Protein AF-A0A2S9CXG6-F1 (afdb_monomer)

Structure (mmCIF, N/CA/C/O backbone):
data_AF-A0A2S9CXG6-F1
#
_entry.id   AF-A0A2S9CXG6-F1
#
loop_
_atom_site.group_PDB
_atom_site.id
_atom_site.type_symbol
_atom_site.label_atom_id
_atom_site.label_alt_id
_atom_site.label_comp_id
_atom_site.label_asym_id
_atom_site.label_entity_id
_atom_site.label_seq_id
_atom_site.pdbx_PDB_ins_code
_atom_site.Cartn_x
_atom_site.Cartn_y
_atom_site.Cartn_z
_atom_site.occupancy
_atom_site.B_iso_or_equiv
_atom_site.auth_seq_id
_atom_site.auth_comp_id
_atom_site.auth_asym_id
_atom_site.auth_atom_id
_atom_site.pdbx_PDB_model_num
ATOM 1 N N . MET A 1 1 ? 35.196 -8.189 -0.518 1.00 43.34 1 MET A N 1
ATOM 2 C CA . MET A 1 1 ? 33.835 -8.457 0.001 1.00 43.34 1 MET A CA 1
ATOM 3 C C . MET A 1 1 ? 33.161 -7.263 0.710 1.00 43.34 1 MET A C 1
ATOM 5 O O . MET A 1 1 ? 31.947 -7.256 0.801 1.00 43.34 1 MET A O 1
ATOM 9 N N . GLN A 1 2 ? 33.877 -6.206 1.133 1.00 32.53 2 GLN A N 1
ATOM 10 C CA . GLN A 1 2 ? 33.291 -5.040 1.840 1.00 32.53 2 GLN A CA 1
ATOM 11 C C . GLN A 1 2 ? 32.723 -3.900 0.955 1.00 32.53 2 GLN A C 1
ATOM 13 O O . GLN A 1 2 ? 32.210 -2.917 1.484 1.00 32.53 2 GLN A O 1
ATOM 18 N N . ARG A 1 3 ? 32.800 -3.980 -0.385 1.00 31.22 3 ARG A N 1
ATOM 19 C CA . ARG A 1 3 ? 32.279 -2.918 -1.280 1.00 31.22 3 ARG A CA 1
ATOM 20 C C . ARG A 1 3 ? 30.797 -3.074 -1.658 1.00 31.22 3 ARG A C 1
ATOM 22 O O . ARG A 1 3 ? 30.185 -2.080 -2.033 1.00 31.22 3 ARG A O 1
ATOM 29 N N . ASN A 1 4 ? 30.201 -4.260 -1.494 1.00 38.56 4 ASN A N 1
ATOM 30 C CA . ASN A 1 4 ? 28.796 -4.506 -1.860 1.00 38.56 4 ASN A CA 1
ATOM 31 C C . ASN A 1 4 ? 27.783 -4.027 -0.807 1.00 38.56 4 ASN A C 1
ATOM 33 O O . ASN A 1 4 ? 26.683 -3.610 -1.159 1.00 38.56 4 ASN A O 1
ATOM 37 N N . THR A 1 5 ? 28.155 -3.980 0.472 1.00 34.78 5 THR A N 1
ATOM 38 C CA . THR A 1 5 ? 27.234 -3.591 1.556 1.00 34.78 5 THR A CA 1
ATOM 39 C C . THR A 1 5 ? 26.887 -2.098 1.543 1.00 34.78 5 THR A C 1
ATOM 41 O O . THR A 1 5 ? 25.742 -1.719 1.789 1.00 34.78 5 THR A O 1
ATOM 44 N N . LYS A 1 6 ? 27.829 -1.224 1.151 1.00 32.25 6 LYS A N 1
ATOM 45 C CA . LYS A 1 6 ? 27.552 0.215 0.953 1.00 32.25 6 LYS A CA 1
ATOM 46 C C . LYS A 1 6 ? 26.604 0.482 -0.220 1.00 32.25 6 LYS A C 1
ATOM 48 O O . LYS A 1 6 ? 25.864 1.464 -0.191 1.00 32.25 6 LYS A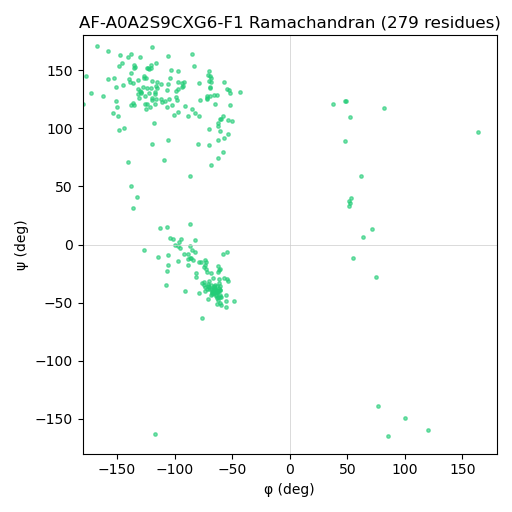 O 1
ATOM 53 N N . HIS A 1 7 ? 26.605 -0.385 -1.232 1.00 36.88 7 HIS A N 1
ATOM 54 C CA . HIS A 1 7 ? 25.702 -0.261 -2.373 1.00 36.88 7 HIS A CA 1
ATOM 55 C C . HIS A 1 7 ? 24.264 -0.661 -2.000 1.00 36.88 7 HIS A C 1
ATOM 57 O O . HIS A 1 7 ? 23.321 -0.014 -2.451 1.00 36.88 7 HIS A O 1
ATOM 63 N N . TYR A 1 8 ? 24.109 -1.650 -1.112 1.00 37.12 8 TYR A N 1
ATOM 64 C CA . TYR A 1 8 ? 22.820 -2.133 -0.606 1.00 37.12 8 TYR A CA 1
ATOM 65 C C . TYR A 1 8 ? 22.136 -1.129 0.339 1.00 37.12 8 TYR A C 1
ATOM 67 O O . TYR A 1 8 ? 20.985 -0.753 0.128 1.00 37.12 8 TYR A O 1
ATOM 75 N N . SER A 1 9 ? 22.880 -0.570 1.304 1.00 37.91 9 SER A N 1
ATOM 76 C CA . SER A 1 9 ? 22.372 0.458 2.234 1.00 37.91 9 SER A CA 1
ATOM 77 C C . SER A 1 9 ? 21.903 1.734 1.516 1.00 37.91 9 SER A C 1
ATOM 79 O O . SER A 1 9 ? 20.858 2.303 1.840 1.00 37.91 9 SER A O 1
ATOM 81 N N . ASN A 1 10 ? 22.630 2.158 0.477 1.00 37.69 10 ASN A N 1
ATOM 82 C CA . ASN A 1 10 ? 22.214 3.282 -0.360 1.00 37.69 10 ASN A CA 1
ATOM 83 C C . ASN A 1 10 ? 21.018 2.942 -1.270 1.00 37.69 10 ASN A C 1
ATOM 85 O O . ASN A 1 10 ? 20.295 3.859 -1.657 1.00 37.69 10 ASN A O 1
ATOM 89 N N . ARG A 1 11 ? 20.778 1.663 -1.598 1.00 50.12 11 ARG A N 1
ATOM 90 C CA . ARG A 1 11 ? 19.642 1.206 -2.419 1.00 50.12 11 ARG A CA 1
ATOM 91 C C . ARG A 1 11 ? 18.346 1.138 -1.599 1.00 50.12 11 ARG A C 1
ATOM 93 O O . ARG A 1 11 ? 17.349 1.682 -2.059 1.00 50.12 11 ARG A O 1
ATOM 100 N N . LEU A 1 12 ? 18.393 0.646 -0.355 1.00 43.94 12 LEU A N 1
ATOM 101 C CA . LEU A 1 12 ? 17.290 0.747 0.620 1.00 43.94 12 LEU A CA 1
ATOM 102 C C . LEU A 1 12 ? 16.919 2.210 0.911 1.00 43.94 12 LEU A C 1
ATOM 104 O O . LEU A 1 12 ? 15.749 2.580 0.850 1.00 43.94 12 LEU A O 1
ATOM 108 N N . ARG A 1 13 ? 17.915 3.088 1.122 1.00 39.22 13 ARG A N 1
ATOM 109 C CA . ARG A 1 13 ? 17.662 4.534 1.276 1.00 39.22 13 ARG A CA 1
ATOM 110 C C . ARG A 1 13 ? 17.059 5.174 0.030 1.00 39.22 13 ARG A C 1
ATOM 112 O O . ARG A 1 13 ? 16.176 6.010 0.173 1.00 39.22 13 ARG A O 1
ATOM 119 N N . LYS A 1 14 ? 17.512 4.818 -1.177 1.00 41.56 14 LYS A N 1
ATOM 120 C CA . LYS A 1 14 ? 16.948 5.357 -2.427 1.00 41.56 14 LYS A CA 1
ATOM 121 C C . LYS A 1 14 ? 15.540 4.824 -2.707 1.00 41.56 14 LYS A C 1
ATOM 123 O O . LYS A 1 14 ? 14.718 5.607 -3.168 1.00 41.56 14 LYS A O 1
ATOM 128 N N . GLY A 1 15 ? 15.243 3.568 -2.365 1.00 43.62 15 GLY A N 1
ATOM 129 C CA . GLY A 1 15 ? 13.885 3.014 -2.373 1.00 43.62 15 GLY A CA 1
ATOM 130 C C . GLY A 1 15 ? 12.960 3.783 -1.427 1.00 43.62 15 GLY A C 1
ATOM 131 O O . GLY A 1 15 ? 11.967 4.351 -1.869 1.00 43.62 15 GLY A O 1
ATOM 132 N N . LEU A 1 16 ? 13.365 3.951 -0.163 1.00 40.44 16 LEU A N 1
ATOM 133 C CA . LEU A 1 16 ? 12.630 4.738 0.841 1.00 40.44 16 LEU A CA 1
ATOM 134 C C . LEU A 1 16 ? 12.456 6.218 0.445 1.00 40.44 16 LEU A C 1
ATOM 136 O O . LEU A 1 16 ? 11.420 6.826 0.718 1.00 40.44 16 LEU A O 1
ATOM 140 N N . GLN A 1 17 ? 13.448 6.820 -0.220 1.00 33.94 17 GLN A N 1
ATOM 141 C CA . GLN A 1 17 ? 13.361 8.200 -0.709 1.00 33.94 17 GLN A CA 1
ATOM 142 C C . GLN A 1 17 ? 12.445 8.323 -1.945 1.00 33.94 17 GLN A C 1
ATOM 144 O O . GLN A 1 17 ? 11.775 9.343 -2.092 1.00 33.94 17 GLN A O 1
ATOM 149 N N . LYS A 1 18 ? 12.371 7.293 -2.805 1.00 39.00 18 LYS A N 1
ATOM 150 C CA . LYS A 1 18 ? 11.463 7.240 -3.968 1.00 39.00 18 LYS A CA 1
ATOM 151 C C . LYS A 1 18 ? 10.011 7.007 -3.521 1.00 39.00 18 LYS A C 1
ATOM 153 O O . LYS A 1 18 ? 9.131 7.680 -4.040 1.00 39.00 18 LYS A O 1
ATOM 158 N N . VAL A 1 19 ? 9.777 6.203 -2.475 1.00 41.94 19 VAL A N 1
ATOM 159 C CA . VAL A 1 19 ? 8.459 6.051 -1.817 1.00 41.94 19 VAL A CA 1
ATOM 160 C C . VAL A 1 19 ? 8.003 7.352 -1.143 1.00 41.94 19 VAL A C 1
ATOM 162 O O . VAL A 1 19 ? 6.830 7.706 -1.204 1.00 41.94 19 VAL A O 1
ATOM 165 N N . LYS A 1 20 ? 8.923 8.153 -0.585 1.00 36.75 20 LYS A N 1
ATOM 166 C CA . LYS A 1 20 ? 8.587 9.505 -0.096 1.00 36.75 20 LYS A CA 1
ATOM 167 C C . LYS A 1 20 ? 8.080 10.452 -1.191 1.00 36.75 20 LYS A C 1
ATOM 169 O O . LYS A 1 20 ? 7.261 11.301 -0.864 1.00 36.75 20 LYS A O 1
ATOM 174 N N . ASN A 1 21 ? 8.511 10.292 -2.445 1.00 32.78 21 ASN A N 1
ATOM 175 C CA . ASN A 1 21 ? 7.983 11.054 -3.586 1.00 32.78 21 ASN A CA 1
ATOM 176 C C . ASN A 1 21 ? 6.629 10.527 -4.099 1.00 32.78 21 ASN A C 1
ATOM 178 O O . ASN A 1 21 ? 5.944 11.245 -4.815 1.00 32.78 21 ASN A O 1
ATOM 182 N N . ILE A 1 22 ? 6.206 9.316 -3.711 1.00 42.53 22 ILE A N 1
ATOM 183 C CA . ILE A 1 22 ? 4.850 8.798 -3.991 1.00 42.53 22 ILE A CA 1
ATOM 184 C C . ILE A 1 22 ? 3.800 9.497 -3.108 1.00 42.53 22 ILE A C 1
ATOM 186 O O . ILE A 1 22 ? 2.609 9.491 -3.407 1.00 42.53 22 ILE A O 1
ATOM 190 N N . ARG A 1 23 ? 4.237 10.193 -2.049 1.00 40.03 23 ARG A N 1
ATOM 191 C CA . ARG A 1 23 ? 3.363 10.979 -1.171 1.00 40.03 23 ARG A CA 1
ATOM 192 C C . ARG A 1 23 ? 2.649 12.134 -1.896 1.00 40.03 23 ARG A C 1
ATOM 194 O O . ARG A 1 23 ? 1.617 12.569 -1.407 1.00 40.03 23 ARG A O 1
ATOM 201 N N . ASP A 1 24 ? 3.139 12.550 -3.064 1.00 35.00 24 ASP A N 1
ATOM 202 C CA . ASP A 1 24 ? 2.533 13.605 -3.889 1.00 35.00 24 ASP A CA 1
ATOM 203 C C . ASP A 1 24 ? 1.606 13.067 -5.009 1.00 35.00 24 ASP A C 1
ATOM 205 O O . ASP A 1 24 ? 1.070 13.855 -5.784 1.00 35.00 24 ASP A O 1
ATOM 209 N N . ILE A 1 25 ? 1.398 11.743 -5.104 1.00 42.78 25 ILE A N 1
ATOM 210 C CA . ILE A 1 25 ? 0.746 11.076 -6.257 1.00 42.78 25 ILE A CA 1
ATOM 211 C C . ILE A 1 25 ? -0.766 10.806 -6.038 1.00 42.78 25 ILE A C 1
ATOM 213 O O . ILE A 1 25 ? -1.511 10.614 -6.984 1.00 42.78 25 ILE A O 1
ATOM 217 N N . ASN A 1 26 ? -1.308 10.893 -4.818 1.00 40.84 26 ASN A N 1
ATOM 218 C CA . ASN A 1 26 ? -2.721 10.533 -4.556 1.00 40.84 26 ASN A CA 1
ATOM 219 C C . ASN A 1 26 ? -3.765 11.653 -4.776 1.00 40.84 26 ASN A C 1
ATOM 221 O O . ASN A 1 26 ? -4.887 11.558 -4.278 1.00 40.84 26 ASN A O 1
ATOM 225 N N . LYS A 1 27 ? -3.440 12.724 -5.510 1.00 41.81 27 LYS A N 1
ATOM 226 C CA . LYS A 1 27 ? -4.327 13.900 -5.617 1.00 41.81 27 LYS A CA 1
ATOM 227 C C . LYS A 1 27 ? -5.393 13.811 -6.724 1.00 41.81 27 LYS A C 1
ATOM 229 O O . LYS A 1 27 ? -6.292 14.646 -6.747 1.00 41.81 27 LYS A O 1
ATOM 234 N N . SER A 1 28 ? -5.323 12.839 -7.635 1.00 43.25 28 SER A N 1
ATOM 235 C CA . SER A 1 28 ? -6.109 12.859 -8.882 1.00 43.25 28 SER A CA 1
ATOM 236 C C . SER A 1 28 ? -7.546 12.319 -8.813 1.00 43.25 28 SER A C 1
ATOM 238 O O . SER A 1 28 ? -8.260 12.466 -9.795 1.00 43.25 28 SER A O 1
ATOM 240 N N . ASP A 1 29 ? -8.017 11.768 -7.687 1.00 44.75 29 ASP A N 1
ATOM 241 C CA . ASP A 1 29 ? -9.349 11.129 -7.616 1.00 44.75 29 ASP A CA 1
ATOM 242 C C . ASP A 1 29 ? -10.383 11.868 -6.725 1.00 44.75 29 ASP A C 1
ATOM 244 O O . ASP A 1 29 ? -11.439 11.315 -6.408 1.00 44.75 29 ASP A O 1
ATOM 248 N N . ILE A 1 30 ? -10.126 13.128 -6.342 1.00 43.09 30 ILE A N 1
ATOM 249 C CA . ILE A 1 30 ? -11.102 13.997 -5.650 1.00 43.09 30 ILE A CA 1
ATOM 250 C C . ILE A 1 30 ? -11.561 15.112 -6.606 1.00 43.09 30 ILE A C 1
ATOM 252 O O . ILE A 1 30 ? -11.192 16.274 -6.457 1.00 43.09 30 ILE A O 1
ATOM 256 N N . GLU A 1 31 ? -12.386 14.774 -7.600 1.00 37.50 31 GLU A N 1
ATOM 257 C CA . GLU A 1 31 ? -13.253 15.767 -8.250 1.00 37.50 31 GLU A CA 1
ATOM 258 C C . GLU A 1 31 ? -14.475 16.006 -7.351 1.00 37.50 31 GLU A C 1
ATOM 260 O O . GLU A 1 31 ? -15.523 15.373 -7.485 1.00 37.50 31 GLU A O 1
ATOM 265 N N . ILE A 1 32 ? -14.341 16.930 -6.398 1.00 34.97 32 ILE A N 1
ATOM 266 C CA . ILE A 1 32 ? -15.507 17.582 -5.799 1.00 34.97 32 ILE A CA 1
ATOM 267 C C . ILE A 1 32 ? -15.940 18.648 -6.801 1.00 34.97 32 ILE A C 1
ATOM 269 O O . ILE A 1 32 ? -15.242 19.639 -7.000 1.00 34.97 32 ILE A O 1
ATOM 273 N N . LYS A 1 33 ? -17.090 18.445 -7.450 1.00 31.94 33 LYS A N 1
ATOM 274 C CA . LYS A 1 33 ? -17.768 19.522 -8.176 1.00 31.94 33 LYS A CA 1
ATOM 275 C C . LYS A 1 33 ? -18.091 20.637 -7.178 1.00 31.94 33 LYS A C 1
ATOM 277 O O . LYS A 1 33 ? -18.984 20.474 -6.348 1.00 31.94 33 LYS A O 1
ATOM 282 N N . GLU A 1 34 ? -17.373 21.755 -7.260 1.00 32.94 34 GLU A N 1
ATOM 283 C CA . GLU A 1 34 ? -17.756 23.004 -6.603 1.00 32.94 34 GLU A CA 1
ATOM 284 C C . GLU A 1 34 ? -19.095 23.470 -7.184 1.00 32.94 34 GLU A C 1
ATOM 286 O O . GLU A 1 34 ? -19.182 23.995 -8.293 1.00 32.94 34 GLU A O 1
ATOM 291 N N . SER A 1 35 ? -20.165 23.238 -6.430 1.00 31.70 35 SER A N 1
ATOM 292 C CA . SER A 1 35 ? -21.422 23.953 -6.602 1.00 31.70 35 SER A CA 1
ATOM 293 C C . SER A 1 35 ? -21.284 25.281 -5.871 1.00 31.70 35 SER A C 1
ATOM 295 O O . SER A 1 35 ? -21.194 25.307 -4.645 1.00 31.70 35 SER A O 1
ATOM 297 N N . SER A 1 36 ? -21.272 26.374 -6.630 1.00 40.59 36 SER A N 1
ATOM 298 C CA . SER A 1 36 ? -21.349 27.750 -6.143 1.00 40.59 36 SER A CA 1
ATOM 299 C C . SER A 1 36 ? -22.523 27.917 -5.172 1.00 40.59 36 SER A C 1
ATOM 301 O O . SER A 1 36 ? -23.682 27.930 -5.589 1.00 40.59 36 SER A O 1
ATOM 303 N N . GLY A 1 37 ? -22.219 28.026 -3.882 1.00 33.62 37 GLY A N 1
ATOM 304 C CA . GLY A 1 37 ? -23.171 28.333 -2.823 1.00 33.62 37 GLY A CA 1
ATOM 305 C C . GLY A 1 37 ? -22.532 29.331 -1.869 1.00 33.62 37 GLY A C 1
ATOM 306 O O . GLY A 1 37 ? -21.464 29.070 -1.321 1.00 33.62 37 GLY A O 1
ATOM 307 N N . GLU A 1 38 ? -23.161 30.493 -1.745 1.00 43.41 38 GLU A N 1
ATOM 308 C CA . GLU A 1 38 ? -22.744 31.619 -0.912 1.00 43.41 38 GLU A CA 1
ATOM 309 C C . GLU A 1 38 ? -22.464 31.185 0.537 1.00 43.41 38 GLU A C 1
ATOM 311 O O . GLU A 1 38 ? -23.271 30.506 1.173 1.00 43.41 38 GLU A O 1
ATOM 316 N N . ILE A 1 39 ? -21.301 31.581 1.063 1.00 46.50 39 ILE A N 1
ATOM 317 C CA . ILE A 1 39 ? -20.917 31.342 2.458 1.00 46.50 39 ILE A CA 1
ATOM 318 C C . ILE A 1 39 ? -21.662 32.362 3.334 1.00 46.50 39 ILE A C 1
ATOM 320 O O . ILE A 1 39 ? -21.510 33.563 3.106 1.00 46.50 39 ILE A O 1
ATOM 324 N N . PRO A 1 40 ? -22.438 31.938 4.347 1.00 44.28 40 PRO A N 1
ATOM 325 C CA . PRO A 1 40 ? -23.135 32.865 5.229 1.00 44.28 40 PRO A CA 1
ATOM 326 C C . PRO A 1 40 ? -22.145 33.628 6.126 1.00 44.28 40 PRO A C 1
ATOM 328 O O . PRO A 1 40 ? -21.259 33.030 6.741 1.00 44.28 40 PRO A O 1
ATOM 331 N N . GLU A 1 41 ? -22.342 34.948 6.249 1.00 47.03 41 GLU A N 1
ATOM 332 C CA . GLU A 1 41 ? -21.514 35.911 7.010 1.00 47.03 41 GLU A CA 1
ATOM 333 C C . GLU A 1 41 ? -21.284 35.568 8.500 1.00 47.03 41 GLU A C 1
ATOM 335 O O . GLU A 1 41 ? -20.469 36.196 9.174 1.00 47.03 41 GLU A O 1
ATOM 340 N N . LEU A 1 42 ? -21.937 34.534 9.029 1.00 48.59 42 LEU A N 1
ATOM 341 C CA . LEU A 1 42 ? -21.781 34.084 10.413 1.00 48.59 42 LEU A CA 1
ATOM 342 C C . LEU A 1 42 ? -20.452 33.358 10.693 1.00 48.59 42 LEU A C 1
ATOM 344 O O . LEU A 1 42 ? -20.044 33.294 11.847 1.00 48.59 42 LEU A O 1
ATOM 348 N N . PHE A 1 43 ? -19.726 32.881 9.674 1.00 50.22 43 PHE A N 1
ATOM 349 C CA . PHE A 1 43 ? -18.440 32.189 9.879 1.00 50.22 43 PHE A CA 1
ATOM 350 C C . PHE A 1 43 ? -17.222 33.118 10.018 1.00 50.22 43 PHE A C 1
ATOM 352 O O . PHE A 1 43 ? -16.158 32.680 10.461 1.00 50.22 43 PHE A O 1
ATOM 359 N N . LEU A 1 44 ? -17.353 34.404 9.678 1.00 54.66 44 LEU A N 1
ATOM 360 C CA . LEU A 1 44 ? -16.249 35.369 9.761 1.00 54.66 44 LEU A CA 1
ATOM 361 C C . LEU A 1 44 ? -15.965 35.819 11.202 1.00 54.66 44 LEU A C 1
ATOM 363 O O . LEU A 1 44 ? -14.806 36.034 11.560 1.00 54.66 44 LEU A O 1
ATOM 367 N N . TYR A 1 45 ? -16.990 35.899 12.052 1.00 54.97 45 TYR A N 1
ATOM 368 C CA . TYR A 1 45 ? -16.832 36.338 13.442 1.00 54.97 45 TYR A CA 1
ATOM 369 C C . TYR A 1 45 ? -16.121 35.300 14.319 1.00 54.97 45 TYR A C 1
ATOM 371 O O . TYR A 1 45 ? -15.243 35.667 15.103 1.00 54.97 45 TYR A O 1
ATOM 379 N N . ASP A 1 46 ? -16.405 34.010 14.125 1.00 54.53 46 ASP A N 1
ATOM 380 C CA . ASP A 1 46 ? -15.730 32.934 14.860 1.00 54.53 46 ASP A CA 1
ATOM 381 C C . ASP A 1 46 ? -14.252 32.810 14.463 1.00 54.53 46 ASP A C 1
ATOM 383 O O . ASP A 1 46 ? -13.387 32.579 15.312 1.00 54.53 46 ASP A O 1
ATOM 387 N N . PHE A 1 47 ? -13.923 33.055 13.190 1.00 60.41 47 PHE A N 1
ATOM 388 C CA . PHE A 1 47 ? -12.536 33.033 12.718 1.00 60.41 47 PHE A CA 1
ATOM 389 C C . PHE A 1 47 ? -11.706 34.191 13.288 1.00 60.41 47 PHE A C 1
ATOM 391 O O . PHE A 1 47 ? -10.549 34.000 13.672 1.00 60.41 47 PHE A O 1
ATOM 398 N N . ILE A 1 48 ? -12.299 35.382 13.413 1.00 68.81 48 ILE A N 1
ATOM 399 C CA . ILE A 1 48 ? -11.645 36.541 14.034 1.00 68.81 48 ILE A CA 1
ATOM 400 C C . ILE A 1 48 ? -11.419 36.285 15.532 1.00 68.81 48 ILE A C 1
ATOM 402 O O . ILE A 1 48 ? -10.321 36.543 16.031 1.00 68.81 48 ILE A O 1
ATOM 406 N N . LEU A 1 49 ? -12.388 35.700 16.247 1.00 65.69 49 LEU A N 1
ATOM 407 C CA . LEU A 1 49 ? -12.221 35.377 17.670 1.00 65.69 49 LEU A CA 1
ATOM 408 C C . LEU A 1 49 ? -11.077 34.377 17.911 1.00 65.69 49 LEU A C 1
ATOM 410 O O . LEU A 1 49 ? -10.294 34.543 18.850 1.00 65.69 49 LEU A O 1
ATOM 414 N N . ILE A 1 50 ? -10.931 33.382 17.029 1.00 68.19 50 ILE A N 1
ATOM 415 C CA . ILE A 1 50 ? -9.843 32.395 17.089 1.00 68.19 50 ILE A CA 1
ATOM 416 C C . ILE A 1 50 ? -8.484 33.058 16.828 1.00 68.19 50 ILE A C 1
ATOM 418 O O . ILE A 1 50 ? -7.523 32.778 17.546 1.00 68.19 50 ILE A O 1
ATOM 422 N N . ILE A 1 51 ? -8.391 33.985 15.869 1.00 71.06 51 ILE A N 1
ATOM 423 C CA . ILE A 1 51 ? -7.150 34.728 15.589 1.00 71.06 51 ILE A CA 1
ATOM 424 C C . ILE A 1 51 ? -6.762 35.628 16.774 1.00 71.06 51 ILE A C 1
ATOM 426 O O . ILE A 1 51 ? -5.583 35.705 17.129 1.00 71.06 51 ILE A O 1
ATOM 430 N N . HIS A 1 52 ? -7.726 36.271 17.437 1.00 70.44 52 HIS A N 1
ATOM 431 C CA . HIS A 1 52 ? -7.455 37.068 18.638 1.00 70.44 52 HIS A CA 1
ATOM 432 C C . HIS A 1 52 ? -7.019 36.200 19.829 1.00 70.44 52 HIS A C 1
ATOM 434 O O . HIS A 1 52 ? -6.060 36.557 20.517 1.00 70.44 52 HIS A O 1
ATOM 440 N N . ALA A 1 53 ? -7.643 35.036 20.036 1.00 68.44 53 ALA A N 1
ATOM 441 C CA . ALA A 1 53 ? -7.239 34.087 21.075 1.00 68.44 53 ALA A CA 1
ATOM 442 C C . ALA A 1 53 ? -5.824 33.529 20.832 1.00 68.44 53 ALA A C 1
ATOM 444 O O . ALA A 1 53 ? -5.031 33.409 21.768 1.00 68.44 53 ALA A O 1
ATOM 445 N N . PHE A 1 54 ? -5.476 33.253 19.571 1.00 71.25 54 PHE A N 1
ATOM 446 C CA . PHE A 1 54 ? -4.151 32.754 19.202 1.00 71.25 54 PHE A CA 1
ATOM 447 C C . PHE A 1 54 ? -3.064 33.819 19.398 1.00 71.25 54 PHE A C 1
ATOM 449 O O . PHE A 1 54 ? -2.019 33.536 19.984 1.00 71.25 54 PHE A O 1
ATOM 456 N N . ASN A 1 55 ? -3.326 35.068 18.998 1.00 66.94 55 ASN A N 1
ATOM 457 C CA . ASN A 1 55 ? -2.394 36.176 19.218 1.00 66.94 55 ASN A CA 1
ATOM 458 C C . ASN A 1 55 ? -2.206 36.499 20.708 1.00 66.94 55 ASN A C 1
ATOM 460 O O . ASN A 1 55 ? -1.085 36.778 21.130 1.00 66.94 55 ASN A O 1
ATOM 464 N N . PHE A 1 56 ? -3.258 36.390 21.527 1.00 68.44 56 PHE A N 1
ATOM 465 C CA . PHE A 1 56 ? -3.154 36.549 22.981 1.00 68.44 56 PHE A CA 1
ATOM 466 C C . PHE A 1 56 ? -2.267 35.465 23.618 1.00 68.44 56 PHE A C 1
ATOM 468 O O . PHE A 1 56 ? -1.436 35.761 24.478 1.00 68.44 56 PHE A O 1
ATOM 475 N N . PHE A 1 57 ? -2.372 34.218 23.147 1.00 62.50 57 PHE A N 1
ATOM 476 C CA . PHE A 1 57 ? -1.550 33.109 23.637 1.00 62.50 57 PHE A CA 1
ATOM 477 C C . PHE A 1 57 ? -0.075 33.239 23.223 1.00 62.50 57 PHE A C 1
ATOM 479 O O . PHE A 1 57 ? 0.829 32.990 24.025 1.00 62.50 57 PHE A O 1
ATOM 486 N N . VAL A 1 58 ? 0.187 33.704 21.998 1.00 62.84 58 VAL A N 1
ATOM 487 C CA . VAL A 1 58 ? 1.550 34.011 21.536 1.00 62.84 58 VAL A CA 1
ATOM 488 C C . VAL A 1 58 ? 2.149 35.170 22.343 1.00 62.84 58 VAL A C 1
ATOM 490 O O . VAL A 1 58 ? 3.310 35.085 22.748 1.00 62.84 58 VAL A O 1
ATOM 493 N N . PHE A 1 59 ? 1.359 36.197 22.677 1.00 59.53 59 PHE A N 1
ATOM 494 C CA . PHE A 1 59 ? 1.811 37.313 23.516 1.00 59.53 59 PHE A CA 1
ATOM 495 C C . PHE A 1 59 ? 2.159 36.869 24.947 1.00 59.53 59 PHE A C 1
ATOM 497 O O . PHE A 1 59 ? 3.172 37.296 25.503 1.00 59.53 59 PHE A O 1
ATOM 504 N N . LEU A 1 60 ? 1.386 35.938 25.518 1.00 54.09 60 LEU A N 1
ATOM 505 C CA . LEU A 1 60 ? 1.693 35.318 26.812 1.00 54.09 60 LEU A CA 1
ATOM 506 C C . LEU A 1 60 ? 3.002 34.514 26.774 1.00 54.09 60 LEU A C 1
ATOM 508 O O . LEU A 1 60 ? 3.770 34.557 27.733 1.00 54.09 60 LEU A O 1
ATOM 512 N N . SER A 1 61 ? 3.306 33.846 25.656 1.00 52.66 61 SER A N 1
ATOM 513 C CA . SER A 1 61 ? 4.542 33.060 25.506 1.00 52.66 61 SER A CA 1
ATOM 514 C C . SER A 1 61 ? 5.821 33.901 25.356 1.00 52.66 61 SER A C 1
ATOM 516 O O . SER A 1 61 ? 6.915 33.411 25.642 1.00 52.66 61 SER A O 1
ATOM 518 N N . ALA A 1 62 ? 5.703 35.171 24.948 1.00 53.53 62 ALA A N 1
ATOM 519 C CA . ALA A 1 62 ? 6.841 36.064 24.710 1.00 53.53 62 ALA A CA 1
ATOM 520 C C . ALA A 1 62 ? 7.339 36.787 25.975 1.00 53.53 62 ALA A C 1
ATOM 522 O O . ALA A 1 62 ? 8.430 37.361 25.978 1.00 53.53 62 ALA A O 1
ATOM 523 N N . THR A 1 63 ? 6.585 36.735 27.076 1.00 50.50 63 THR A N 1
ATOM 524 C CA . THR A 1 63 ? 7.026 37.295 28.357 1.00 50.50 63 THR A CA 1
ATOM 525 C C . THR A 1 63 ? 7.546 36.172 29.253 1.00 50.50 63 THR A C 1
ATOM 527 O O . THR A 1 63 ? 6.798 35.316 29.714 1.00 50.50 63 THR A O 1
ATOM 530 N N . LYS A 1 64 ? 8.861 36.155 29.518 1.00 55.56 64 LYS A N 1
ATOM 531 C CA . LYS A 1 64 ? 9.481 35.318 30.562 1.00 55.56 64 LYS A CA 1
ATOM 532 C C . LYS A 1 64 ? 9.045 35.815 31.947 1.00 55.56 64 LYS A C 1
ATOM 534 O O . LYS A 1 64 ? 9.843 36.359 32.707 1.00 55.56 64 LYS A O 1
ATOM 539 N N . VAL A 1 65 ? 7.771 35.652 32.282 1.00 55.34 65 VAL A N 1
ATOM 540 C CA . VAL A 1 65 ? 7.287 35.816 33.650 1.00 55.34 65 VAL A CA 1
ATOM 541 C C . VAL A 1 65 ? 7.502 34.483 34.353 1.00 55.34 65 VAL A C 1
ATOM 543 O O . VAL A 1 65 ? 6.987 33.448 33.943 1.00 55.34 65 VAL A O 1
ATOM 546 N N . SER A 1 66 ? 8.347 34.510 35.380 1.00 49.56 66 SER A N 1
ATOM 547 C CA . SER A 1 66 ? 8.738 33.352 36.179 1.00 49.56 66 SER A CA 1
ATOM 548 C C . SER A 1 66 ? 7.503 32.616 36.723 1.00 49.56 66 SER A C 1
ATOM 550 O O . SER A 1 66 ? 6.828 33.092 37.637 1.00 49.56 66 SER A O 1
ATOM 552 N N . ILE A 1 67 ? 7.230 31.441 36.147 1.00 54.19 67 ILE A N 1
ATOM 553 C CA . ILE A 1 67 ? 6.074 30.547 36.376 1.00 54.19 67 ILE A CA 1
ATOM 554 C C . ILE A 1 67 ? 5.939 30.090 37.848 1.00 54.19 67 ILE A C 1
ATOM 556 O O . ILE A 1 67 ? 4.917 29.548 38.257 1.00 54.19 67 ILE A O 1
ATOM 560 N N . MET A 1 68 ? 6.927 30.380 38.696 1.00 46.84 68 MET A N 1
ATOM 561 C CA . MET A 1 68 ? 6.964 29.954 40.095 1.00 46.84 68 MET A CA 1
ATOM 562 C C . MET A 1 68 ? 6.153 30.844 41.061 1.00 46.84 68 MET A C 1
ATOM 564 O O . MET A 1 68 ? 6.011 30.488 42.227 1.00 46.84 68 MET A O 1
ATOM 568 N N . LYS A 1 69 ? 5.590 31.980 40.611 1.00 47.03 69 LYS A N 1
ATOM 569 C CA . LYS A 1 69 ? 4.778 32.879 41.470 1.00 47.03 69 LYS A CA 1
ATOM 570 C C . LYS A 1 69 ? 3.267 32.821 41.224 1.00 47.03 69 LYS A C 1
ATOM 572 O O . LYS A 1 69 ? 2.503 33.213 42.100 1.00 47.03 69 LYS A O 1
ATOM 577 N N . THR A 1 70 ? 2.816 32.291 40.090 1.00 51.81 70 THR A N 1
ATOM 578 C CA . THR A 1 70 ? 1.385 32.271 39.726 1.00 51.81 70 THR A CA 1
ATOM 579 C C . THR A 1 70 ? 0.637 31.037 40.243 1.00 51.81 70 THR A C 1
ATOM 581 O O . THR A 1 70 ? -0.589 31.039 40.290 1.00 51.81 70 THR A O 1
ATOM 584 N N . LEU A 1 71 ? 1.357 30.013 40.714 1.00 49.44 71 LEU A N 1
ATOM 585 C CA . LEU A 1 71 ? 0.773 28.818 41.341 1.00 49.44 71 LEU A CA 1
ATOM 586 C C . LEU A 1 71 ? 0.223 29.065 42.759 1.00 49.44 71 LEU A C 1
ATOM 588 O O . LEU A 1 71 ? -0.552 28.253 43.253 1.00 49.44 71 LEU A O 1
ATOM 592 N N . PHE A 1 72 ? 0.546 30.198 43.393 1.00 50.09 72 PHE A N 1
ATOM 593 C CA . PHE A 1 72 ? 0.042 30.538 44.731 1.00 50.09 72 PHE A CA 1
ATOM 594 C C . PHE A 1 72 ? -1.303 31.287 44.743 1.00 50.09 72 PHE A C 1
ATOM 596 O O . PHE A 1 72 ? -1.888 31.442 45.810 1.00 50.09 72 PHE A O 1
ATOM 603 N N . LEU A 1 73 ? -1.831 31.717 43.589 1.00 51.66 73 LEU A N 1
ATOM 604 C CA . LEU A 1 73 ? -3.076 32.505 43.517 1.00 51.66 73 LEU A CA 1
ATOM 605 C C . LEU A 1 73 ? -4.304 31.724 43.012 1.00 51.66 73 LEU A C 1
ATOM 607 O O . LEU A 1 73 ? -5.419 32.219 43.131 1.00 51.66 73 LEU A O 1
ATOM 611 N N . ALA A 1 74 ? -4.139 30.496 42.508 1.00 52.41 74 ALA A N 1
ATOM 612 C CA . ALA A 1 74 ? -5.238 29.706 41.935 1.00 52.41 74 ALA A CA 1
ATOM 613 C C . ALA A 1 74 ? -5.837 28.637 42.880 1.00 52.41 74 ALA A C 1
ATOM 615 O O . ALA A 1 74 ? -6.784 27.953 42.506 1.00 52.41 74 ALA A O 1
ATOM 616 N N . ALA A 1 75 ? -5.327 28.491 44.110 1.00 48.88 75 ALA A N 1
ATOM 617 C CA . ALA A 1 75 ? -5.740 27.435 45.048 1.00 48.88 75 ALA A CA 1
ATOM 618 C C . ALA A 1 75 ? -6.849 27.842 46.050 1.00 48.88 75 ALA A C 1
ATOM 620 O O . ALA A 1 75 ? -7.189 27.063 46.935 1.00 48.88 75 ALA A O 1
ATOM 621 N N . GLY A 1 76 ? -7.416 29.051 45.943 1.00 56.28 76 GLY A N 1
ATOM 622 C CA . GLY A 1 76 ? -8.285 29.635 46.978 1.00 56.28 76 GLY A CA 1
ATOM 623 C C . GLY A 1 76 ? -9.797 29.641 46.719 1.00 56.28 76 GLY A C 1
ATOM 624 O O . GLY A 1 76 ? -10.510 30.256 47.502 1.00 56.28 76 GLY A O 1
ATOM 625 N N . LEU A 1 77 ? -10.312 29.030 45.642 1.00 51.97 77 LEU A N 1
ATOM 626 C CA . LEU A 1 77 ? -11.679 29.340 45.178 1.00 51.97 77 LEU A CA 1
ATOM 627 C C . LEU A 1 77 ? -12.559 28.148 44.770 1.00 51.97 77 LEU A C 1
ATOM 629 O O . LEU A 1 77 ? -13.434 28.300 43.926 1.00 51.97 77 LEU A O 1
ATOM 633 N N . LEU A 1 78 ? -12.389 26.975 45.393 1.00 49.16 78 LEU A N 1
ATOM 634 C CA . LEU A 1 78 ? -13.326 25.846 45.237 1.00 49.16 78 LEU A CA 1
ATOM 635 C C . LEU A 1 78 ? -13.622 25.124 46.564 1.00 49.16 78 LEU A C 1
ATOM 637 O O . LEU A 1 78 ? -13.552 23.902 46.662 1.00 49.16 78 LEU A O 1
ATOM 641 N N . LEU A 1 79 ? -13.990 25.886 47.595 1.00 50.84 79 LEU A N 1
ATOM 642 C CA . LEU A 1 79 ? -14.618 25.357 48.809 1.00 50.84 79 LEU A CA 1
ATOM 643 C C . LEU A 1 79 ? -15.997 25.986 48.983 1.00 50.84 79 LEU A C 1
ATOM 645 O O . LEU A 1 79 ? -16.089 27.009 49.646 1.00 50.84 79 LEU A O 1
ATOM 649 N N . ILE A 1 80 ? -17.026 25.396 48.360 1.00 58.50 80 ILE A N 1
ATOM 650 C CA . ILE A 1 80 ? -18.420 25.263 48.846 1.00 58.50 80 ILE A CA 1
ATOM 651 C C . ILE A 1 80 ? -19.365 24.908 47.686 1.00 58.50 80 ILE A C 1
ATOM 653 O O . ILE A 1 80 ? -19.848 25.803 47.016 1.00 58.50 80 ILE A O 1
ATOM 657 N N . VAL A 1 81 ? -19.682 23.620 47.496 1.00 50.00 81 VAL A N 1
ATOM 658 C CA . VAL A 1 81 ? -21.073 23.124 47.402 1.00 50.00 81 VAL A CA 1
ATOM 659 C C . VAL A 1 81 ? -21.060 21.662 47.860 1.00 50.00 81 VAL A C 1
ATOM 661 O O . VAL A 1 81 ? -20.448 20.797 47.241 1.00 50.00 81 VAL A O 1
ATOM 664 N N . SER A 1 82 ? -21.713 21.420 48.992 1.00 46.53 82 SER A N 1
ATOM 665 C CA . SER A 1 82 ? -21.881 20.129 49.654 1.00 46.53 82 SER A CA 1
ATOM 666 C C . SER A 1 82 ? -23.320 19.634 49.455 1.00 46.53 82 SER A C 1
ATOM 668 O O . SER A 1 82 ? -24.251 20.422 49.580 1.00 46.53 82 SER A O 1
ATOM 670 N N . CYS A 1 83 ? -23.453 18.332 49.179 1.00 52.03 83 CYS A N 1
ATOM 671 C CA . CYS A 1 83 ? -24.567 17.411 49.460 1.00 52.03 83 CYS A CA 1
ATOM 672 C C . CYS A 1 83 ? -26.028 17.775 49.106 1.00 52.03 83 CYS A C 1
ATOM 674 O O . CYS A 1 83 ? -26.648 18.601 49.768 1.00 52.03 83 CYS A O 1
ATOM 676 N N . LYS A 1 84 ? -26.673 16.903 48.308 1.00 48.06 84 LYS A N 1
ATOM 677 C CA . LYS A 1 84 ? -27.707 15.988 48.844 1.00 48.06 84 LYS A CA 1
ATOM 678 C C . LYS A 1 84 ? -28.004 14.805 47.907 1.00 48.06 84 LYS A C 1
ATOM 680 O O . LYS A 1 84 ? -28.288 14.986 46.731 1.00 48.06 84 LYS A O 1
ATOM 685 N N . ASN A 1 85 ? -27.942 13.602 48.480 1.00 54.28 85 ASN A N 1
ATOM 686 C CA . ASN A 1 85 ? -28.478 12.351 47.939 1.00 54.28 85 ASN A CA 1
ATOM 687 C C . ASN A 1 85 ? -29.970 12.242 48.270 1.00 54.28 85 ASN A C 1
ATOM 689 O O . ASN A 1 85 ? -30.357 12.666 49.355 1.00 54.28 85 ASN A O 1
ATOM 693 N N . GLU A 1 86 ? -30.729 11.509 47.453 1.00 57.44 86 GLU A N 1
ATOM 694 C CA . GLU A 1 86 ? -31.686 10.525 47.971 1.00 57.44 86 GLU A CA 1
ATOM 695 C C . GLU A 1 86 ? -31.939 9.390 46.966 1.00 57.44 86 GLU A C 1
ATOM 697 O O . GLU A 1 86 ? -31.900 9.568 45.750 1.00 57.44 86 GLU A O 1
ATOM 702 N N . LYS A 1 87 ? -32.100 8.192 47.532 1.00 54.25 87 LYS A N 1
ATOM 703 C CA . LYS A 1 87 ? -32.386 6.903 46.897 1.00 54.25 87 LYS A CA 1
ATOM 704 C C . LYS A 1 87 ? -33.868 6.589 47.116 1.00 54.25 87 LYS A C 1
ATOM 706 O O . LYS A 1 87 ? -34.339 6.879 48.203 1.00 54.25 87 LYS A O 1
ATOM 711 N N . GLU A 1 88 ? -34.498 5.864 46.191 1.00 52.00 88 GLU A N 1
ATOM 712 C CA . GLU A 1 88 ? -35.406 4.706 46.409 1.00 52.00 88 GLU A CA 1
ATOM 713 C C . GLU A 1 88 ? -35.875 4.201 45.019 1.00 52.00 88 GLU A C 1
ATOM 715 O O . GLU A 1 88 ? -36.185 5.005 44.149 1.00 52.00 88 GLU A O 1
ATOM 720 N N . LYS A 1 89 ? -35.635 2.938 44.608 1.00 44.44 89 LYS A N 1
ATOM 721 C CA . LYS A 1 89 ? -36.438 1.705 44.836 1.00 44.44 89 LYS A CA 1
ATOM 722 C C . LYS A 1 89 ? -37.935 1.942 44.516 1.00 44.44 89 LYS A C 1
ATOM 724 O O . LYS A 1 89 ? -38.535 2.828 45.089 1.00 44.44 89 LYS A O 1
ATOM 729 N N . THR A 1 90 ? -38.628 1.209 43.631 1.00 35.59 90 THR A N 1
ATOM 730 C CA . THR A 1 90 ? -38.809 -0.258 43.629 1.00 35.59 90 THR A CA 1
ATOM 731 C C . THR A 1 90 ? -39.620 -0.745 42.401 1.00 35.59 90 THR A C 1
ATOM 733 O O . THR A 1 90 ? -40.584 -0.101 42.011 1.00 35.59 90 THR A O 1
ATOM 736 N N . SER A 1 91 ? -39.264 -1.935 41.894 1.00 34.84 91 SER A N 1
ATOM 737 C CA . SER A 1 91 ? -40.115 -3.090 41.516 1.00 34.84 91 SER A CA 1
ATOM 738 C C . SER A 1 91 ? -41.336 -2.965 40.577 1.00 34.84 91 SER A C 1
ATOM 740 O O . SER A 1 91 ? -42.424 -2.575 40.981 1.00 34.84 91 SER A O 1
ATOM 742 N N . TYR A 1 92 ? -41.150 -3.540 39.381 1.00 36.88 92 TYR A N 1
ATOM 743 C CA . TYR A 1 92 ? -41.921 -4.631 38.748 1.00 36.88 92 TYR A CA 1
ATOM 744 C C . TYR A 1 92 ? -43.455 -4.702 38.925 1.00 36.88 92 TYR A C 1
ATOM 746 O O . TYR A 1 92 ? -43.956 -5.011 40.008 1.00 36.88 92 TYR A O 1
ATOM 754 N N . LYS A 1 93 ? -44.170 -4.662 37.790 1.00 39.22 93 LYS A N 1
ATOM 755 C CA . LYS A 1 93 ? -45.266 -5.601 37.503 1.00 39.22 93 LYS A CA 1
ATOM 756 C C . LYS A 1 93 ? -45.413 -5.839 35.999 1.00 39.22 93 LYS A C 1
ATOM 758 O O . LYS A 1 93 ? -45.575 -4.913 35.214 1.00 39.22 93 LYS A O 1
ATOM 763 N N . GLU A 1 94 ? -45.327 -7.112 35.650 1.00 43.31 94 GLU A N 1
ATOM 764 C CA . GLU A 1 94 ? -45.555 -7.706 34.341 1.00 43.31 94 GLU A CA 1
ATOM 765 C C . GLU A 1 94 ? -47.051 -8.003 34.115 1.00 43.31 94 GLU A C 1
ATOM 767 O O . GLU A 1 94 ? -47.829 -8.117 35.065 1.00 43.31 94 GLU A O 1
ATOM 772 N N . SER A 1 95 ? -47.384 -8.231 32.840 1.00 45.84 95 SER A N 1
ATOM 773 C CA . SER A 1 95 ? -48.617 -8.793 32.266 1.00 45.84 95 SER A CA 1
ATOM 774 C C . SER A 1 95 ? -49.803 -7.831 32.097 1.00 45.84 95 SER A C 1
ATOM 776 O O . SER A 1 95 ? -50.365 -7.307 33.050 1.00 45.84 95 SER A O 1
ATOM 778 N N . VAL A 1 96 ? -50.236 -7.618 30.851 1.00 40.06 96 VAL A N 1
ATOM 779 C CA . VAL A 1 96 ? -51.250 -8.457 30.191 1.00 40.06 96 VAL A CA 1
ATOM 780 C C . VAL A 1 96 ? -51.376 -8.035 28.720 1.00 40.06 96 VAL A C 1
ATOM 782 O O . VAL A 1 96 ? -51.519 -6.863 28.384 1.00 40.06 96 VAL A O 1
ATOM 785 N N . SER A 1 97 ? -51.317 -9.053 27.866 1.00 53.47 97 SER A N 1
ATOM 786 C CA . SER A 1 97 ? -51.632 -9.072 26.439 1.00 53.47 97 SER A CA 1
ATOM 787 C C . SER A 1 97 ? -53.023 -8.510 26.121 1.00 53.47 97 SER A C 1
ATOM 789 O O . SER A 1 97 ? -54.002 -8.945 26.726 1.00 53.47 97 SER A O 1
ATOM 791 N N . ARG A 1 98 ? -53.112 -7.631 25.112 1.00 42.25 98 ARG A N 1
ATOM 792 C CA . ARG A 1 98 ? -54.239 -7.576 24.167 1.00 42.25 98 ARG A CA 1
ATOM 793 C C . ARG A 1 98 ? -53.773 -7.071 22.801 1.00 42.25 98 ARG A C 1
ATOM 795 O O . ARG A 1 98 ? -53.313 -5.941 22.664 1.00 42.25 98 ARG A O 1
ATOM 802 N N . ASP A 1 99 ? -53.943 -7.947 21.818 1.00 43.94 99 ASP A N 1
ATOM 803 C CA . ASP A 1 99 ? -53.988 -7.666 20.388 1.00 43.94 99 ASP A CA 1
ATOM 804 C C . ASP A 1 99 ? -54.826 -6.422 20.070 1.00 43.94 99 ASP A C 1
ATOM 806 O O . ASP A 1 99 ? -55.987 -6.321 20.469 1.00 43.94 99 ASP A O 1
ATOM 810 N N . SER A 1 100 ? -54.273 -5.527 19.252 1.00 51.75 100 SER A N 1
ATOM 811 C CA . SER A 1 100 ? -55.073 -4.821 18.252 1.00 51.75 100 SER A CA 1
ATOM 812 C C . SER A 1 100 ? -54.205 -4.488 17.038 1.00 51.75 100 SER A C 1
ATOM 814 O O . SER A 1 100 ? -53.273 -3.688 17.082 1.00 51.75 100 SER A O 1
ATOM 816 N N . LEU A 1 101 ? -54.519 -5.180 15.947 1.00 50.53 101 LEU A N 1
ATOM 817 C CA . LEU A 1 101 ? -54.114 -4.887 14.581 1.00 50.53 101 LEU A CA 1
ATOM 818 C C . LEU A 1 101 ? -54.587 -3.485 14.188 1.00 50.53 101 LEU A C 1
ATOM 820 O O . LEU A 1 101 ? -55.778 -3.305 13.955 1.00 50.53 101 LEU A O 1
ATOM 824 N N . VAL A 1 102 ? -53.672 -2.526 14.025 1.00 42.84 102 VAL A N 1
ATOM 825 C CA . VAL A 1 102 ? -53.914 -1.337 13.193 1.00 42.84 102 VAL A CA 1
ATOM 826 C C . VAL A 1 102 ? -52.623 -0.937 12.469 1.00 42.84 102 VAL A C 1
ATOM 828 O O . VAL A 1 102 ? -51.727 -0.321 13.031 1.00 42.84 102 VAL A O 1
ATOM 831 N N . ILE A 1 103 ? -52.577 -1.331 11.194 1.00 45.06 103 ILE A N 1
ATOM 832 C CA . ILE A 1 103 ? -51.986 -0.633 10.043 1.00 45.06 103 ILE A CA 1
ATOM 833 C C . ILE A 1 103 ? -50.562 -0.089 10.261 1.00 45.06 103 ILE A C 1
ATOM 835 O O . ILE A 1 103 ? -50.350 1.089 10.551 1.00 45.06 103 ILE A O 1
ATOM 839 N N . LYS A 1 104 ? -49.568 -0.939 9.963 1.00 41.00 104 LY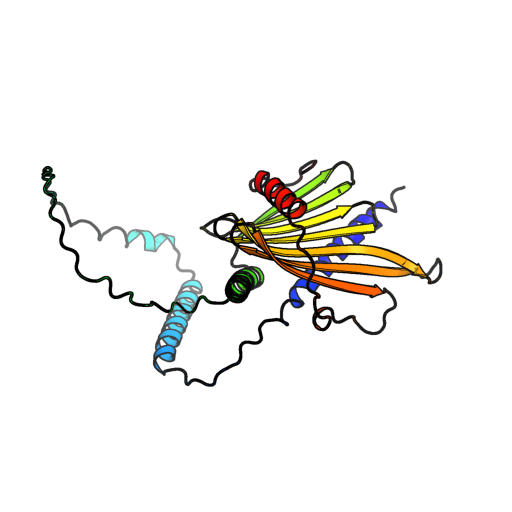S A N 1
ATOM 840 C CA . LYS A 1 104 ? -48.267 -0.469 9.472 1.00 41.00 104 LYS A CA 1
ATOM 841 C C . LYS A 1 104 ? -48.511 0.287 8.169 1.00 41.00 104 LYS A C 1
ATOM 843 O O . LYS A 1 104 ? -48.664 -0.302 7.104 1.00 41.00 104 LYS A O 1
ATOM 848 N N . LYS A 1 105 ? -48.579 1.611 8.266 1.00 43.38 105 LYS A N 1
ATOM 849 C CA . LYS A 1 105 ? -48.242 2.474 7.146 1.00 43.38 105 LYS A CA 1
ATOM 850 C C . LYS A 1 105 ? -46.734 2.330 7.017 1.00 43.38 105 LYS A C 1
ATOM 852 O O . LYS A 1 105 ? -46.007 2.894 7.832 1.00 43.38 105 LYS A O 1
ATOM 857 N N . ASP A 1 106 ? -46.295 1.499 6.076 1.00 40.47 106 ASP A N 1
ATOM 858 C CA . ASP A 1 106 ? -44.906 1.468 5.641 1.00 40.47 106 ASP A CA 1
ATOM 859 C C . ASP A 1 106 ? -44.571 2.882 5.167 1.00 40.47 106 ASP A C 1
ATOM 861 O O . ASP A 1 106 ? -44.840 3.295 4.039 1.00 40.47 106 ASP A O 1
ATOM 865 N N . SER A 1 107 ? -44.052 3.671 6.106 1.00 44.03 107 SER A N 1
ATOM 866 C CA . SER A 1 107 ? -43.210 4.806 5.813 1.00 44.03 107 SER A CA 1
ATOM 867 C C . SER A 1 107 ? -42.011 4.193 5.125 1.00 44.03 107 SER A C 1
ATOM 869 O O . SER A 1 107 ? -41.068 3.741 5.771 1.00 44.03 107 SER A O 1
ATOM 871 N N . MET A 1 108 ? -42.128 4.106 3.804 1.00 46.97 108 MET A N 1
ATOM 872 C CA . MET A 1 108 ? -41.054 3.898 2.861 1.00 46.97 108 MET A CA 1
ATOM 873 C C . MET A 1 108 ? -40.074 5.047 3.087 1.00 46.97 108 MET A C 1
ATOM 875 O O . MET A 1 108 ? -40.099 6.084 2.427 1.00 46.97 108 MET A O 1
ATOM 879 N N . GLN A 1 109 ? -39.274 4.886 4.137 1.00 40.97 109 GLN A N 1
ATOM 880 C CA . GLN A 1 109 ? -38.120 5.689 4.438 1.00 40.97 109 GLN A CA 1
ATOM 881 C C . GLN A 1 109 ? -37.126 5.299 3.360 1.00 40.97 109 GLN A C 1
ATOM 883 O O . GLN A 1 109 ? -36.354 4.359 3.497 1.00 40.97 109 GLN A O 1
ATOM 888 N N . SER A 1 110 ? -37.255 5.988 2.230 1.00 43.62 110 SER A N 1
ATOM 889 C CA . SER A 1 110 ? -36.241 6.079 1.198 1.00 43.62 110 SER A CA 1
ATOM 890 C C . SER A 1 110 ? -35.023 6.744 1.836 1.00 43.62 110 SER A C 1
ATOM 892 O O . SER A 1 110 ? -34.768 7.928 1.628 1.00 43.62 110 SER A O 1
ATOM 894 N N . SER A 1 111 ? -34.291 6.002 2.668 1.00 49.97 111 SER A N 1
ATOM 895 C CA . SER A 1 111 ? -32.870 6.247 2.817 1.00 49.97 111 SER A CA 1
ATOM 896 C C . SER A 1 111 ? -32.299 5.971 1.441 1.00 49.97 111 SER A C 1
ATOM 898 O O . SER A 1 111 ? -32.252 4.826 0.999 1.00 49.97 111 SER A O 1
ATOM 900 N N . THR A 1 112 ? -31.970 7.035 0.723 1.00 52.50 112 THR A N 1
ATOM 901 C CA . THR A 1 112 ? -31.061 6.964 -0.409 1.00 52.50 112 THR A CA 1
ATOM 902 C C . THR A 1 112 ? -29.799 6.297 0.134 1.00 52.50 112 THR A C 1
ATOM 904 O O . THR A 1 112 ? -29.020 6.953 0.820 1.00 52.50 112 THR A O 1
ATOM 907 N N . GLU A 1 113 ? -29.674 4.976 -0.019 1.00 70.44 113 GLU A N 1
ATOM 908 C CA . GLU A 1 113 ? -28.456 4.264 0.354 1.00 70.44 113 GLU A CA 1
ATOM 909 C C . GLU A 1 113 ? -27.350 4.864 -0.512 1.00 70.44 113 GLU A C 1
ATOM 911 O O . GLU A 1 113 ? -27.362 4.732 -1.738 1.00 70.44 113 GLU A O 1
ATOM 916 N N . GLU A 1 114 ? -26.469 5.645 0.117 1.00 79.31 114 GLU A N 1
ATOM 917 C CA . GLU A 1 114 ? -25.281 6.168 -0.545 1.00 79.31 114 GLU A CA 1
ATOM 918 C C . GLU A 1 114 ? -24.471 4.981 -1.081 1.00 79.31 114 GLU A C 1
ATOM 920 O O . GLU A 1 114 ? -24.364 3.945 -0.424 1.00 79.31 114 GLU A O 1
ATOM 925 N N . ASP A 1 115 ? -23.918 5.120 -2.290 1.00 91.62 115 ASP A N 1
ATOM 926 C CA . ASP A 1 115 ? -23.048 4.107 -2.893 1.00 91.62 115 ASP A CA 1
ATOM 927 C C . ASP A 1 115 ? -21.930 3.729 -1.896 1.00 91.62 115 ASP A C 1
ATOM 929 O O . ASP A 1 115 ? -21.129 4.602 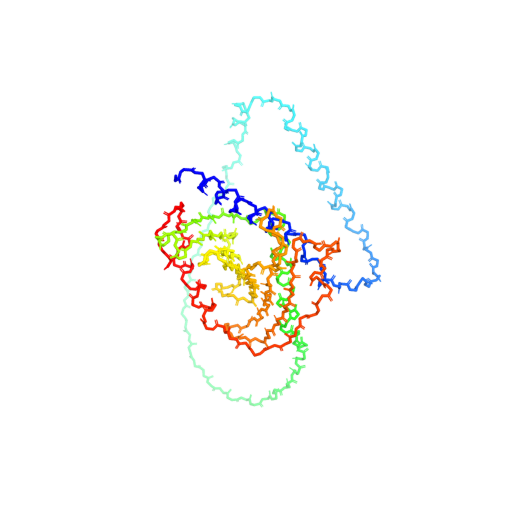-1.537 1.00 91.62 115 ASP A O 1
ATOM 933 N N . PRO A 1 116 ? -21.820 2.455 -1.466 1.00 93.88 116 PRO A N 1
ATOM 934 C CA . PRO A 1 116 ? -20.804 2.024 -0.506 1.00 93.88 116 PRO A CA 1
ATOM 935 C C . PRO A 1 116 ? -19.370 2.379 -0.927 1.00 93.88 116 PRO A C 1
ATOM 937 O O . PRO A 1 116 ? -18.506 2.632 -0.085 1.00 93.88 116 PRO A O 1
ATOM 940 N N . ILE A 1 117 ? -19.093 2.443 -2.235 1.00 95.44 117 ILE A N 1
ATOM 941 C CA . ILE A 1 117 ? -17.782 2.861 -2.747 1.00 95.44 117 ILE A CA 1
ATOM 942 C C . ILE A 1 117 ? -17.549 4.360 -2.521 1.00 95.44 117 ILE A C 1
ATOM 944 O O . ILE A 1 117 ? -16.419 4.769 -2.233 1.00 95.44 117 ILE A O 1
ATOM 948 N N . ALA A 1 118 ? -18.587 5.188 -2.641 1.00 95.25 118 ALA A N 1
ATOM 949 C CA . ALA A 1 118 ? -18.501 6.619 -2.371 1.00 95.25 118 ALA A CA 1
ATOM 950 C C . ALA A 1 118 ? -18.221 6.892 -0.884 1.00 95.25 118 ALA A C 1
ATOM 952 O O . ALA A 1 118 ? -17.371 7.732 -0.573 1.00 95.25 118 ALA A O 1
ATOM 953 N N . GLU A 1 119 ? -18.848 6.133 0.020 1.00 95.56 119 GLU A N 1
ATOM 954 C CA . GLU A 1 119 ? -18.560 6.198 1.459 1.00 95.56 119 GLU A CA 1
ATOM 955 C C . GLU A 1 119 ? -17.094 5.835 1.744 1.00 95.56 119 GLU A C 1
ATOM 957 O O . GLU A 1 119 ? -16.368 6.627 2.349 1.00 95.56 119 GLU A O 1
ATOM 962 N N . ILE A 1 120 ? -16.607 4.706 1.212 1.00 97.31 120 ILE A N 1
ATOM 963 C CA . ILE A 1 120 ? -15.203 4.285 1.369 1.00 97.31 120 ILE A CA 1
ATOM 964 C C . ILE A 1 120 ? -14.232 5.369 0.880 1.00 97.31 120 ILE A C 1
ATOM 966 O O . ILE A 1 120 ? -13.241 5.666 1.550 1.00 97.31 120 ILE A O 1
ATOM 970 N N . LYS A 1 121 ? -14.499 5.992 -0.274 1.00 96.56 121 LYS A N 1
ATOM 971 C CA . LYS A 1 121 ? -13.650 7.072 -0.807 1.00 96.56 121 LYS A CA 1
ATOM 972 C C . LYS A 1 121 ? -13.607 8.285 0.120 1.00 96.56 121 LYS A C 1
ATOM 974 O O . LYS A 1 121 ? -12.537 8.865 0.312 1.00 96.56 121 LYS A O 1
ATOM 979 N N . LYS A 1 122 ? -14.745 8.660 0.706 1.00 96.75 122 LYS A N 1
ATOM 980 C CA . LYS A 1 122 ? -14.835 9.760 1.673 1.00 96.75 122 LYS A CA 1
ATOM 981 C C . LYS A 1 122 ? -14.017 9.459 2.927 1.00 96.75 122 LYS A C 1
ATOM 983 O O . LYS A 1 122 ? -13.243 10.307 3.367 1.00 96.75 122 LYS A O 1
ATOM 988 N N . GLU A 1 123 ? -14.137 8.253 3.474 1.00 96.88 123 GLU A N 1
ATOM 989 C CA . GLU A 1 123 ? -13.367 7.831 4.651 1.00 96.88 123 GLU A CA 1
ATOM 990 C C . GLU A 1 123 ? -11.866 7.774 4.379 1.00 96.88 123 GLU A C 1
ATOM 992 O O . GLU A 1 123 ? -11.063 8.277 5.170 1.00 96.88 123 GLU A O 1
ATOM 997 N N . TYR A 1 124 ? -11.488 7.225 3.224 1.00 97.75 124 TYR A N 1
ATOM 998 C CA . TYR A 1 124 ? -10.112 7.230 2.747 1.00 97.75 124 TYR A CA 1
ATOM 999 C C . TYR A 1 124 ? -9.554 8.656 2.685 1.00 97.75 124 TYR A C 1
ATOM 1001 O O . TYR A 1 124 ? -8.482 8.907 3.233 1.00 97.75 124 TYR A O 1
ATOM 1009 N N . ALA A 1 125 ? -10.283 9.602 2.083 1.00 97.38 125 ALA A N 1
ATOM 1010 C CA . ALA A 1 125 ? -9.831 10.985 1.947 1.00 97.38 125 ALA A CA 1
ATOM 1011 C C . ALA A 1 125 ? -9.581 11.651 3.312 1.00 97.38 125 ALA A C 1
ATOM 1013 O O . ALA A 1 125 ? -8.587 12.360 3.483 1.00 97.38 125 ALA A O 1
ATOM 1014 N N . VAL A 1 126 ? -10.434 11.381 4.307 1.00 97.38 126 VAL A N 1
ATOM 1015 C CA . VAL A 1 126 ? -10.246 11.881 5.678 1.00 97.38 126 VAL A CA 1
ATOM 1016 C C . VAL A 1 126 ? -8.960 11.328 6.297 1.00 97.38 126 VAL A C 1
ATOM 1018 O O . VAL A 1 126 ? -8.138 12.107 6.786 1.00 97.38 126 VAL A O 1
ATOM 1021 N N . LEU A 1 127 ? -8.755 10.007 6.266 1.00 97.69 127 LEU A N 1
ATOM 1022 C CA . LEU A 1 127 ? -7.558 9.386 6.846 1.00 97.69 127 LEU A CA 1
ATOM 1023 C C . LEU A 1 127 ? -6.281 9.784 6.097 1.00 97.69 127 LEU A C 1
ATOM 1025 O O . LEU A 1 127 ? -5.248 10.037 6.718 1.00 97.69 127 LEU A O 1
ATOM 1029 N N . GLN A 1 128 ? -6.349 9.897 4.773 1.00 97.25 128 GLN A N 1
ATOM 1030 C CA . GLN A 1 128 ? -5.239 10.349 3.942 1.00 97.25 128 GLN A CA 1
ATOM 1031 C C . GLN A 1 128 ? -4.841 11.793 4.290 1.00 97.25 128 GLN A C 1
ATOM 1033 O O . GLN A 1 128 ? -3.665 12.060 4.544 1.00 97.25 128 GLN A O 1
ATOM 1038 N N . ALA A 1 129 ? -5.808 12.704 4.438 1.00 97.44 129 ALA A N 1
ATOM 1039 C CA . ALA A 1 129 ? -5.538 14.070 4.885 1.00 97.44 129 ALA A CA 1
ATOM 1040 C C . ALA A 1 129 ? -4.930 14.112 6.301 1.00 97.44 129 ALA A C 1
ATOM 1042 O O . ALA A 1 129 ? -4.044 14.923 6.587 1.00 97.44 129 ALA A O 1
ATOM 1043 N N . GLN A 1 130 ? -5.365 13.233 7.208 1.00 97.25 130 GLN A N 1
ATOM 1044 C CA . GLN A 1 130 ? -4.779 13.116 8.548 1.00 97.25 130 GLN A CA 1
ATOM 1045 C C . GLN A 1 130 ? -3.331 12.603 8.519 1.00 97.25 130 GLN A C 1
ATOM 1047 O O . GLN A 1 130 ? -2.503 13.107 9.284 1.00 97.25 130 GLN A O 1
ATOM 1052 N N . LEU A 1 131 ? -3.001 11.652 7.637 1.00 96.12 131 LEU A N 1
ATOM 1053 C CA . LEU A 1 131 ? -1.625 11.194 7.416 1.00 96.12 131 LEU A CA 1
ATOM 1054 C C . LEU A 1 131 ? -0.734 12.324 6.889 1.00 96.12 131 LEU A C 1
ATOM 1056 O O . LEU A 1 131 ? 0.354 12.556 7.419 1.00 96.12 131 LEU A O 1
ATOM 1060 N N . GLU A 1 132 ? -1.201 13.053 5.875 1.00 95.38 132 GLU A N 1
ATOM 1061 C CA . GLU A 1 132 ? -0.460 14.158 5.252 1.00 95.38 132 GLU A CA 1
ATOM 1062 C C . GLU A 1 132 ? -0.207 15.304 6.233 1.00 95.38 132 GLU A C 1
ATOM 1064 O O . GLU A 1 132 ? 0.903 15.835 6.316 1.00 95.38 132 GLU A O 1
ATOM 1069 N N . THR A 1 133 ? -1.213 15.625 7.048 1.00 96.56 133 THR A N 1
ATOM 1070 C CA . THR A 1 133 ? -1.119 16.645 8.102 1.00 96.56 133 THR A CA 1
ATOM 1071 C C . THR A 1 133 ? -0.482 16.134 9.398 1.00 96.56 133 THR A C 1
ATOM 1073 O O . THR A 1 133 ? -0.389 16.891 10.363 1.00 96.56 133 THR A O 1
ATOM 1076 N N . LYS A 1 134 ? -0.007 14.877 9.430 1.00 96.50 134 LYS A N 1
ATOM 1077 C CA . LYS A 1 134 ? 0.634 14.227 10.591 1.00 96.50 134 LYS A CA 1
ATOM 1078 C C . LYS A 1 134 ? -0.198 14.306 11.878 1.00 96.50 134 LYS A C 1
ATOM 1080 O O . LYS A 1 134 ? 0.348 14.444 12.970 1.00 96.50 134 LYS A O 1
ATOM 1085 N N . LYS A 1 135 ? -1.524 14.224 11.751 1.00 97.12 135 LYS A N 1
ATOM 1086 C CA . LYS A 1 135 ? -2.459 14.224 12.889 1.00 97.12 135 LYS A CA 1
ATOM 1087 C C . LYS A 1 135 ? -2.515 12.880 13.620 1.00 97.12 135 LYS A C 1
ATOM 1089 O O . LYS A 1 135 ? -3.022 12.826 14.734 1.00 97.12 135 LYS A O 1
ATOM 1094 N N . LEU A 1 136 ? -2.000 11.816 13.004 1.00 97.62 136 LEU A N 1
ATOM 1095 C CA . LEU A 1 136 ? -1.920 10.484 13.595 1.00 97.62 136 LEU A CA 1
ATOM 1096 C C . LEU A 1 136 ? -0.561 10.273 14.269 1.00 97.62 136 LEU A C 1
ATOM 1098 O O . LEU A 1 136 ? 0.485 10.637 13.726 1.00 97.62 136 LEU A O 1
ATOM 1102 N N . SER A 1 137 ? -0.580 9.647 15.442 1.00 97.62 137 SER A N 1
ATOM 1103 C CA . SER A 1 137 ? 0.632 9.149 16.095 1.00 97.62 137 SER A CA 1
ATOM 1104 C C . SER A 1 137 ? 1.171 7.940 15.332 1.00 97.62 137 SER A C 1
ATOM 1106 O O . SER A 1 137 ? 0.383 7.166 14.795 1.00 97.62 137 SER A O 1
ATOM 1108 N N . SER A 1 138 ? 2.493 7.766 15.269 1.00 97.25 138 SER A N 1
ATOM 1109 C CA . SER A 1 138 ? 3.108 6.649 14.544 1.00 97.25 138 SER A CA 1
ATOM 1110 C C . SER A 1 138 ? 4.025 5.810 15.429 1.00 97.25 138 SER A C 1
ATOM 1112 O O . SER A 1 138 ? 4.890 6.365 16.113 1.00 97.25 138 SER A O 1
ATOM 1114 N N . SER A 1 139 ? 3.915 4.488 15.341 1.00 97.50 139 SER A N 1
ATOM 1115 C CA . SER A 1 139 ? 4.911 3.528 15.830 1.00 97.50 139 SER A CA 1
ATOM 1116 C C . SER A 1 139 ? 5.411 2.675 14.669 1.00 97.50 139 SER A C 1
ATOM 1118 O O . SER A 1 139 ? 4.719 2.516 13.667 1.00 97.50 139 SER A O 1
ATOM 1120 N N . LYS A 1 140 ? 6.630 2.144 14.776 1.00 97.50 140 LYS A N 1
ATOM 1121 C CA . LYS A 1 140 ? 7.195 1.304 13.723 1.00 97.50 140 LYS A CA 1
ATOM 1122 C C . LYS A 1 140 ? 8.129 0.228 14.249 1.00 97.50 140 LYS A C 1
ATOM 1124 O O . LYS A 1 140 ? 8.784 0.420 15.281 1.00 97.50 140 LYS A O 1
ATOM 1129 N N . PHE A 1 141 ? 8.235 -0.851 13.489 1.00 97.81 141 PHE A N 1
ATOM 1130 C CA . PHE A 1 141 ? 9.246 -1.884 13.664 1.00 97.81 141 PHE A CA 1
ATOM 1131 C C . PHE A 1 141 ? 9.763 -2.360 12.302 1.00 97.81 141 PHE A C 1
ATOM 1133 O O . PHE A 1 141 ? 9.126 -2.145 11.272 1.00 97.81 141 PHE A O 1
ATOM 1140 N N . ASN A 1 142 ? 10.928 -2.998 12.309 1.00 97.56 142 ASN A N 1
ATOM 1141 C CA . ASN A 1 142 ? 11.499 -3.663 11.142 1.00 97.56 142 ASN A CA 1
ATOM 1142 C C . ASN A 1 142 ? 11.597 -5.165 11.398 1.00 97.56 142 ASN A C 1
ATOM 1144 O O . ASN A 1 142 ? 11.704 -5.588 12.551 1.00 97.56 142 ASN A O 1
ATOM 1148 N N . TYR A 1 143 ? 11.615 -5.960 10.340 1.00 96.62 143 TYR A N 1
ATOM 1149 C CA . TYR A 1 143 ? 11.911 -7.385 10.420 1.00 96.62 143 TYR A CA 1
ATOM 1150 C C . TYR A 1 143 ? 12.900 -7.796 9.331 1.00 96.62 143 TYR A C 1
ATOM 1152 O O . TYR A 1 143 ? 12.984 -7.147 8.285 1.00 96.6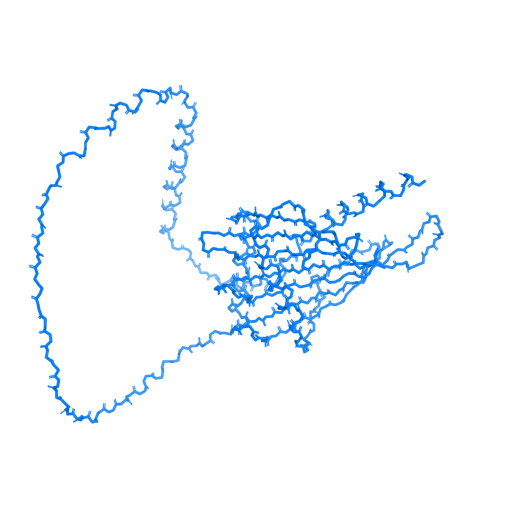2 143 TYR A O 1
ATOM 1160 N N . ASP A 1 144 ? 13.661 -8.849 9.605 1.00 95.19 144 ASP A N 1
ATOM 1161 C CA . ASP A 1 144 ? 14.695 -9.380 8.721 1.00 95.19 144 ASP A CA 1
ATOM 1162 C C . ASP A 1 144 ? 14.802 -10.900 8.908 1.00 95.19 144 ASP A C 1
ATOM 1164 O O . ASP A 1 144 ? 15.410 -11.394 9.868 1.00 95.19 144 ASP A O 1
ATOM 1168 N N . CYS A 1 145 ? 14.165 -11.644 8.002 1.00 93.62 145 CYS A N 1
ATOM 1169 C CA . CYS A 1 145 ? 13.995 -13.084 8.137 1.00 93.62 145 CYS A CA 1
ATOM 1170 C C . CYS A 1 145 ? 15.189 -13.866 7.567 1.00 93.62 145 CYS A C 1
ATOM 1172 O O . CYS A 1 145 ? 15.040 -14.711 6.692 1.00 93.62 145 CYS A O 1
ATOM 1174 N N . ASN A 1 146 ? 16.387 -13.611 8.101 1.00 90.56 146 ASN A N 1
ATOM 1175 C CA . ASN A 1 146 ? 17.659 -14.111 7.560 1.00 90.56 146 ASN A CA 1
ATOM 1176 C C . ASN A 1 146 ? 17.918 -13.580 6.137 1.00 90.56 146 ASN A C 1
ATOM 1178 O O . ASN A 1 146 ? 18.053 -14.346 5.185 1.00 90.56 146 ASN A O 1
ATOM 1182 N N . ASP A 1 147 ? 17.966 -12.256 6.017 1.00 82.56 147 ASP A N 1
ATOM 1183 C CA . ASP A 1 147 ? 18.138 -11.449 4.808 1.00 82.56 147 ASP A CA 1
ATOM 1184 C C . ASP A 1 147 ? 16.893 -11.362 3.893 1.00 82.56 147 ASP A C 1
ATOM 1186 O O . ASP A 1 147 ? 16.708 -10.328 3.241 1.00 82.56 147 ASP A O 1
ATOM 1190 N N . GLU A 1 148 ? 15.997 -12.365 3.868 1.00 85.69 148 GLU A N 1
ATOM 1191 C CA . GLU A 1 148 ? 14.765 -12.355 3.049 1.00 85.69 148 GLU A CA 1
ATOM 1192 C C . GLU A 1 148 ? 13.589 -13.173 3.653 1.00 85.69 148 GLU A C 1
ATOM 1194 O O . GLU A 1 148 ? 13.787 -14.327 4.029 1.00 85.69 148 GLU A O 1
ATOM 1199 N N . PRO A 1 149 ? 12.336 -12.658 3.669 1.00 91.12 149 PRO A N 1
ATOM 1200 C CA . PRO A 1 149 ? 11.952 -11.273 3.403 1.00 91.12 149 PRO A CA 1
ATOM 1201 C C . PRO A 1 149 ?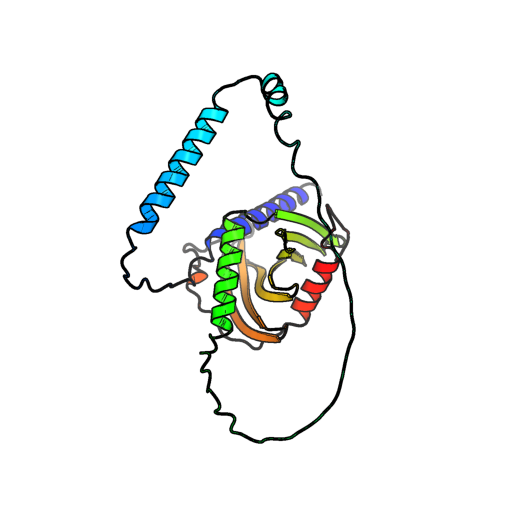 12.405 -10.336 4.530 1.00 91.12 149 PRO A C 1
ATOM 1203 O O . PRO A 1 149 ? 12.432 -10.705 5.707 1.00 91.12 149 PRO A O 1
ATOM 1206 N N . SER A 1 150 ? 12.689 -9.086 4.171 1.00 95.06 150 SER A N 1
ATOM 1207 C CA . SER A 1 150 ? 12.885 -7.994 5.132 1.00 95.06 150 SER A CA 1
ATOM 1208 C C . SER A 1 150 ? 11.907 -6.859 4.854 1.00 95.06 150 SER A C 1
ATOM 1210 O O . SER A 1 150 ? 11.470 -6.661 3.716 1.00 95.06 150 SER A O 1
ATOM 1212 N N . GLY A 1 151 ? 11.534 -6.113 5.891 1.00 96.38 151 GLY A N 1
ATOM 1213 C CA . GLY A 1 151 ? 10.537 -5.059 5.748 1.00 96.38 151 GLY A CA 1
ATOM 1214 C C . GLY A 1 151 ? 10.432 -4.100 6.926 1.00 96.38 151 GLY A C 1
ATOM 1215 O O . GLY A 1 151 ? 11.021 -4.302 7.989 1.00 96.38 151 GLY A O 1
ATOM 1216 N N . GLU A 1 152 ? 9.664 -3.036 6.709 1.00 97.81 152 GLU A N 1
ATOM 1217 C CA . GLU A 1 152 ? 9.288 -2.032 7.706 1.00 97.81 152 GLU A CA 1
ATOM 1218 C C . GLU A 1 152 ? 7.761 -2.007 7.817 1.00 97.81 152 GLU A C 1
ATOM 1220 O O . GLU A 1 152 ? 7.049 -1.984 6.810 1.00 97.81 152 GLU A O 1
ATOM 1225 N N . VAL A 1 153 ? 7.261 -1.990 9.050 1.00 98.50 153 VAL A N 1
ATOM 1226 C CA . VAL A 1 153 ? 5.837 -1.845 9.35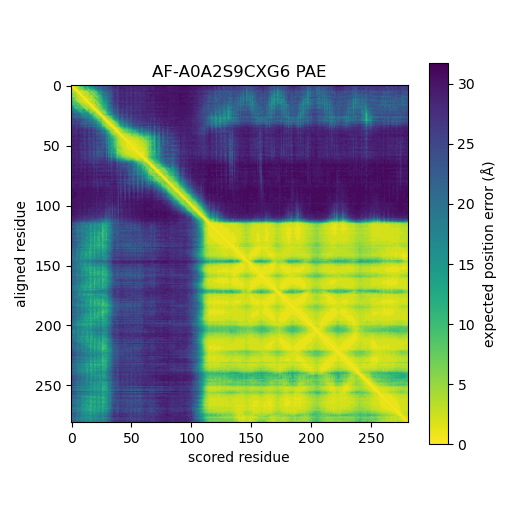6 1.00 98.50 153 VAL A CA 1
ATOM 1227 C C . VAL A 1 153 ? 5.659 -0.585 10.188 1.00 98.50 153 VAL A C 1
ATOM 1229 O O . VAL A 1 153 ? 6.306 -0.425 11.226 1.00 98.50 153 VAL A O 1
ATOM 1232 N N . THR A 1 154 ? 4.777 0.307 9.746 1.00 98.50 154 THR A N 1
ATOM 1233 C CA . THR A 1 154 ? 4.400 1.528 10.462 1.00 98.50 154 THR A CA 1
ATOM 1234 C C . THR A 1 154 ? 2.908 1.507 10.769 1.00 98.50 154 THR A C 1
ATOM 1236 O O . THR A 1 154 ? 2.078 1.400 9.869 1.00 98.50 154 THR A O 1
ATOM 1239 N N . PHE A 1 155 ? 2.561 1.652 12.045 1.00 98.56 155 PHE A N 1
ATOM 1240 C CA . PHE A 1 155 ? 1.187 1.820 12.505 1.00 98.56 155 PHE A CA 1
ATOM 1241 C C . PHE A 1 155 ? 0.926 3.295 12.750 1.00 98.56 155 PHE A C 1
ATOM 1243 O O . PHE A 1 155 ? 1.702 3.956 13.442 1.00 98.56 155 PHE A O 1
ATOM 1250 N N . TYR A 1 156 ? -0.186 3.788 12.225 1.00 98.50 156 TYR A N 1
ATOM 1251 C CA . TYR A 1 156 ? -0.701 5.121 12.487 1.00 98.50 156 TYR A CA 1
ATOM 1252 C C . TYR A 1 156 ? -1.987 5.015 13.293 1.00 98.50 156 TYR A C 1
ATOM 1254 O O . TYR A 1 156 ? -2.935 4.348 12.871 1.00 98.50 156 TYR A O 1
ATOM 1262 N N . SER A 1 157 ? -2.023 5.696 14.431 1.00 98.19 157 SER A N 1
ATOM 1263 C CA . SER A 1 157 ? -3.093 5.573 15.417 1.00 98.19 157 SER A CA 1
ATOM 1264 C C . SER A 1 157 ? -3.543 6.932 15.938 1.00 98.19 157 SER A C 1
ATOM 1266 O O . SER A 1 157 ? -2.748 7.875 16.032 1.00 98.19 157 SER A O 1
ATOM 1268 N N . ASP A 1 158 ? -4.802 7.008 16.348 1.00 96.62 158 ASP A N 1
ATOM 1269 C CA . ASP A 1 158 ? -5.341 8.082 17.180 1.00 96.62 158 ASP A CA 1
ATOM 1270 C C . ASP A 1 158 ? -5.836 7.523 18.530 1.00 96.62 158 ASP A C 1
ATOM 1272 O O . ASP A 1 158 ? -5.465 6.418 18.935 1.00 96.62 158 ASP A O 1
ATOM 1276 N N . LYS A 1 159 ? -6.657 8.297 19.249 1.00 96.00 159 LYS A N 1
ATOM 1277 C CA . LYS A 1 159 ? -7.247 7.897 20.537 1.00 96.00 159 LYS A CA 1
ATOM 1278 C C . LYS A 1 159 ? -8.171 6.672 20.451 1.00 96.00 159 LYS A C 1
ATOM 1280 O O . LYS A 1 159 ? -8.360 6.003 21.462 1.00 96.00 159 LYS A O 1
ATOM 1285 N N . ASP A 1 160 ? -8.725 6.388 19.276 1.00 95.25 160 ASP A N 1
ATOM 1286 C CA . ASP A 1 160 ? -9.688 5.313 19.038 1.00 95.25 160 ASP A CA 1
ATOM 1287 C C . ASP A 1 160 ? -8.997 4.048 18.487 1.00 95.25 160 ASP A C 1
ATOM 1289 O O . ASP A 1 160 ? -9.647 3.029 18.261 1.00 95.25 160 ASP A O 1
ATOM 1293 N N . GLY A 1 161 ? -7.675 4.094 18.271 1.00 96.75 161 GLY A N 1
ATOM 1294 C CA . GLY A 1 161 ? -6.851 2.949 17.887 1.00 96.75 161 GLY A CA 1
ATOM 1295 C C . GLY A 1 161 ? -6.137 3.121 16.548 1.00 96.75 161 GLY A C 1
ATOM 1296 O O . GLY A 1 161 ? -5.919 4.233 16.069 1.00 96.75 161 GLY A O 1
ATOM 1297 N N . ILE A 1 162 ? -5.732 1.996 15.955 1.00 98.25 162 ILE A N 1
ATOM 1298 C CA . ILE A 1 162 ? -4.994 1.958 14.685 1.00 98.25 162 ILE A CA 1
ATOM 1299 C C . ILE A 1 162 ? -5.941 2.335 13.544 1.00 98.25 162 ILE A C 1
ATOM 1301 O O . ILE A 1 162 ? -6.986 1.710 13.367 1.00 98.25 162 ILE A O 1
ATOM 1305 N N . LYS A 1 163 ? -5.547 3.338 12.759 1.00 98.50 163 LYS A N 1
ATOM 1306 C CA . LYS A 1 163 ? -6.292 3.839 11.597 1.00 98.50 163 LYS A CA 1
ATOM 1307 C C . LYS A 1 163 ? -5.651 3.451 10.280 1.00 98.50 163 LYS A C 1
ATOM 1309 O O . LYS A 1 163 ? -6.365 3.197 9.314 1.00 98.50 163 LYS A O 1
ATOM 1314 N N . VAL A 1 164 ? -4.319 3.397 10.234 1.00 98.62 164 VAL A N 1
ATOM 1315 C CA . VAL A 1 164 ? -3.586 2.986 9.034 1.00 98.62 164 VAL A CA 1
ATOM 1316 C C . VAL A 1 164 ? -2.419 2.081 9.404 1.00 98.62 164 VAL A C 1
ATOM 1318 O O . VAL A 1 164 ? -1.717 2.340 10.379 1.00 98.62 164 VAL A O 1
ATOM 1321 N N . ILE A 1 165 ? -2.194 1.038 8.609 1.00 98.69 165 ILE A N 1
ATOM 1322 C CA . ILE A 1 165 ? -0.960 0.244 8.636 1.00 98.69 165 ILE A CA 1
ATOM 1323 C C . ILE A 1 165 ? -0.277 0.414 7.286 1.00 98.69 165 ILE A C 1
ATOM 1325 O O . ILE A 1 165 ? -0.898 0.161 6.257 1.00 98.69 165 ILE A O 1
ATOM 1329 N N . GLU A 1 166 ? 0.980 0.840 7.295 1.00 98.56 166 GLU A N 1
ATOM 1330 C CA . GLU A 1 166 ? 1.874 0.810 6.138 1.00 98.56 166 GLU A CA 1
ATOM 1331 C C . GLU A 1 166 ? 2.867 -0.334 6.320 1.00 98.56 166 GLU A C 1
ATOM 1333 O O . GLU A 1 166 ? 3.569 -0.394 7.329 1.00 98.56 166 GLU A O 1
ATOM 1338 N N . HIS A 1 167 ? 2.942 -1.230 5.346 1.00 98.38 167 HIS A N 1
ATOM 1339 C CA . HIS A 1 167 ? 3.885 -2.339 5.319 1.00 98.38 167 HIS A CA 1
ATOM 1340 C C . HIS A 1 167 ? 4.660 -2.284 4.012 1.00 98.38 167 HIS A C 1
ATOM 1342 O O . HIS A 1 167 ? 4.077 -2.308 2.936 1.00 98.38 167 HIS A O 1
ATOM 1348 N N . PHE A 1 168 ? 5.978 -2.165 4.106 1.00 97.94 168 PHE A N 1
ATOM 1349 C CA . PHE A 1 168 ? 6.889 -2.252 2.972 1.00 97.94 168 PHE A CA 1
ATOM 1350 C C . PHE A 1 168 ? 7.786 -3.469 3.157 1.00 97.94 168 PHE A C 1
ATOM 1352 O O . PHE A 1 168 ? 8.305 -3.680 4.254 1.00 97.94 168 PHE A O 1
ATOM 1359 N N . TYR A 1 169 ? 8.005 -4.234 2.093 1.00 96.56 169 TYR A N 1
ATOM 1360 C CA . TYR A 1 169 ? 8.847 -5.422 2.124 1.00 96.56 169 TYR A CA 1
ATOM 1361 C C . TYR A 1 169 ? 9.608 -5.621 0.817 1.00 96.56 169 TYR A C 1
ATOM 1363 O O . TYR A 1 169 ? 9.218 -5.121 -0.241 1.00 96.56 169 TYR A O 1
ATOM 1371 N N . ALA A 1 170 ? 10.725 -6.335 0.901 1.00 94.75 170 ALA A N 1
ATOM 1372 C CA . ALA A 1 170 ? 11.544 -6.714 -0.238 1.00 94.75 170 ALA A CA 1
ATOM 1373 C C . ALA A 1 170 ? 11.879 -8.206 -0.187 1.00 94.75 170 ALA A C 1
ATOM 1375 O O . ALA A 1 170 ? 12.154 -8.757 0.882 1.00 94.75 170 ALA A O 1
ATOM 1376 N N . GLU A 1 171 ? 11.876 -8.828 -1.364 1.00 92.06 171 GLU A N 1
ATOM 1377 C CA . GLU A 1 171 ? 12.119 -10.256 -1.565 1.00 92.06 171 GLU A CA 1
ATOM 1378 C C . GLU A 1 171 ? 13.014 -10.477 -2.788 1.00 92.06 171 GLU A C 1
ATOM 1380 O O . GLU A 1 171 ? 12.966 -9.733 -3.775 1.00 92.06 171 GLU A O 1
ATOM 1385 N N . HIS A 1 172 ? 13.835 -11.524 -2.734 1.00 86.50 172 HIS A N 1
ATOM 1386 C CA . HIS A 1 172 ? 14.578 -12.075 -3.869 1.00 86.50 172 HIS A CA 1
ATOM 1387 C C . HIS A 1 172 ? 15.396 -11.053 -4.674 1.00 86.50 172 HIS A C 1
ATOM 1389 O O . HIS A 1 172 ? 15.564 -11.183 -5.892 1.00 86.50 172 HIS A O 1
ATOM 1395 N N . SER A 1 173 ? 15.933 -10.026 -4.005 1.00 85.44 173 SER A N 1
ATOM 1396 C CA . SER A 1 173 ? 16.729 -8.894 -4.528 1.00 85.44 173 SER A CA 1
ATOM 1397 C C . SER A 1 173 ? 16.135 -8.035 -5.666 1.00 85.44 173 SER A C 1
ATOM 1399 O O . SER A 1 173 ? 16.666 -6.956 -5.955 1.00 85.44 173 SER A O 1
ATOM 1401 N N . HIS A 1 174 ? 15.044 -8.476 -6.290 1.00 92.06 174 HIS A N 1
ATOM 1402 C CA . HIS A 1 174 ? 14.429 -7.868 -7.473 1.00 92.06 174 HIS A CA 1
ATOM 1403 C C . HIS A 1 174 ? 12.942 -7.569 -7.283 1.00 92.06 174 HIS A C 1
ATOM 1405 O O . HIS A 1 174 ? 12.335 -6.965 -8.165 1.00 92.06 174 HIS A O 1
ATOM 1411 N N . PHE A 1 175 ? 12.358 -7.965 -6.153 1.00 96.12 175 PHE A N 1
ATOM 1412 C CA . PHE A 1 175 ? 10.968 -7.697 -5.828 1.00 96.12 175 PHE A CA 1
ATOM 1413 C C . PHE A 1 175 ? 10.865 -6.785 -4.607 1.00 96.12 175 PHE A C 1
ATOM 1415 O O . PHE A 1 175 ? 11.591 -6.935 -3.620 1.00 96.12 175 PHE A O 1
ATOM 1422 N N . SER A 1 176 ? 9.929 -5.846 -4.661 1.00 96.69 176 SER A N 1
ATOM 1423 C CA . SER A 1 176 ? 9.463 -5.127 -3.481 1.00 96.69 176 SER A CA 1
ATOM 1424 C C . SER A 1 176 ? 7.957 -4.938 -3.531 1.00 96.69 176 SER A C 1
ATOM 1426 O O . SER A 1 176 ? 7.414 -4.641 -4.596 1.00 96.69 176 SER A O 1
ATOM 1428 N N . GLY A 1 177 ? 7.314 -5.039 -2.374 1.00 97.25 177 GLY A N 1
ATOM 1429 C CA . GLY A 1 177 ? 5.897 -4.776 -2.188 1.00 97.25 177 GLY A CA 1
ATOM 1430 C C . GLY A 1 177 ? 5.666 -3.661 -1.174 1.00 97.25 177 GLY A C 1
ATOM 1431 O O . GLY A 1 177 ? 6.466 -3.426 -0.263 1.00 97.25 177 GLY A O 1
ATOM 1432 N N . SER A 1 178 ? 4.551 -2.961 -1.332 1.00 97.81 178 SER A N 1
ATOM 1433 C CA . SER A 1 178 ? 4.004 -2.097 -0.294 1.00 97.81 178 SER A CA 1
ATOM 1434 C C . SER A 1 178 ? 2.503 -2.283 -0.179 1.00 97.81 178 SER A C 1
ATOM 1436 O O . SER A 1 178 ? 1.801 -2.384 -1.182 1.00 97.81 178 SER A O 1
ATOM 1438 N N . GLU A 1 179 ? 2.017 -2.311 1.051 1.00 98.31 179 GLU A N 1
ATOM 1439 C CA . GLU A 1 179 ? 0.616 -2.481 1.400 1.00 98.31 179 GLU A CA 1
ATOM 1440 C C . GLU A 1 179 ? 0.227 -1.386 2.389 1.00 98.31 179 GLU A C 1
ATOM 1442 O O . GLU A 1 179 ? 0.925 -1.120 3.370 1.00 98.31 179 GLU A O 1
ATOM 1447 N N . LYS A 1 180 ? -0.899 -0.729 2.129 1.00 98.56 180 LYS A N 1
ATOM 1448 C CA . LYS A 1 180 ? -1.490 0.261 3.018 1.00 98.56 180 LYS A CA 1
ATOM 1449 C C . LYS A 1 180 ? -2.923 -0.133 3.331 1.00 98.56 180 LYS A C 1
ATOM 1451 O O . LYS A 1 180 ? -3.771 -0.152 2.442 1.00 98.56 180 LYS A O 1
ATOM 1456 N N . TYR A 1 181 ? -3.181 -0.400 4.602 1.00 98.69 181 TYR A N 1
ATOM 1457 C CA . TYR A 1 181 ? -4.485 -0.791 5.124 1.00 98.69 181 TYR A CA 1
ATOM 1458 C C . TYR A 1 181 ? -5.131 0.403 5.812 1.00 98.69 181 TYR A C 1
ATOM 1460 O O . TYR A 1 181 ? -4.577 0.902 6.789 1.00 98.69 181 TYR A O 1
ATOM 1468 N N . PHE A 1 182 ? -6.297 0.838 5.344 1.00 98.62 182 PHE A N 1
ATOM 1469 C CA . PHE A 1 182 ? -7.118 1.851 6.006 1.00 98.62 182 PHE A CA 1
ATOM 1470 C C . PHE A 1 182 ? -8.218 1.165 6.809 1.00 98.62 182 PHE A C 1
ATOM 1472 O O . PHE A 1 182 ? -8.934 0.307 6.287 1.00 98.62 182 PHE A O 1
ATOM 1479 N N . ILE A 1 183 ? -8.310 1.508 8.092 1.00 98.31 183 ILE A N 1
ATOM 1480 C CA . ILE A 1 183 ? -8.992 0.698 9.101 1.00 98.31 183 ILE A CA 1
ATOM 1481 C C . ILE A 1 183 ? -10.095 1.508 9.777 1.00 98.31 183 ILE A C 1
ATOM 1483 O O . ILE A 1 183 ? -9.863 2.611 10.278 1.00 98.31 183 ILE A O 1
ATOM 1487 N N . LYS A 1 184 ? -11.281 0.904 9.845 1.00 96.31 184 LYS A N 1
ATOM 1488 C CA . LYS A 1 184 ? -12.446 1.385 10.589 1.00 96.31 184 LYS A CA 1
ATOM 1489 C C . LYS A 1 184 ? -12.998 0.222 11.405 1.00 96.31 184 LYS A C 1
ATOM 1491 O O . LYS A 1 184 ? -13.055 -0.905 10.921 1.00 96.31 184 LYS A O 1
ATOM 1496 N N . ASP A 1 185 ? -13.306 0.473 12.674 1.00 94.50 185 ASP A N 1
ATOM 1497 C CA . ASP A 1 185 ? -13.828 -0.536 13.608 1.00 94.50 185 ASP A CA 1
ATOM 1498 C C . ASP A 1 185 ? -12.985 -1.828 13.662 1.00 94.50 185 ASP A C 1
ATOM 1500 O O . ASP A 1 185 ? -13.496 -2.946 13.741 1.00 94.50 185 ASP A O 1
ATOM 1504 N N . GLY A 1 186 ? -11.658 -1.670 13.579 1.00 94.38 186 GLY A N 1
ATOM 1505 C CA . GLY A 1 186 ? -10.699 -2.776 13.614 1.00 94.38 186 GLY A CA 1
ATOM 1506 C C . GLY A 1 186 ? -10.681 -3.657 12.360 1.00 94.38 186 GLY A C 1
ATOM 1507 O O . GLY A 1 186 ? -10.108 -4.744 12.404 1.00 94.38 186 GLY A O 1
ATOM 1508 N N . LYS A 1 187 ? -11.299 -3.222 11.257 1.00 96.81 187 LYS A N 1
ATOM 1509 C CA . LYS A 1 187 ? -11.333 -3.943 9.979 1.00 96.81 187 LYS A CA 1
ATOM 1510 C C . LYS A 1 187 ? -10.847 -3.057 8.828 1.00 96.81 187 LYS A C 1
ATOM 1512 O O . LYS A 1 187 ? -11.144 -1.860 8.825 1.00 96.81 187 LYS A O 1
ATOM 1517 N N . PRO A 1 188 ? -10.127 -3.606 7.834 1.00 97.94 188 PRO A N 1
ATOM 1518 C CA . PRO A 1 188 ? -9.804 -2.863 6.625 1.00 97.94 188 PRO A CA 1
ATOM 1519 C C . PRO A 1 188 ? -11.077 -2.550 5.831 1.00 97.94 188 PRO A C 1
ATOM 1521 O O . PRO A 1 188 ? -11.855 -3.458 5.534 1.00 97.94 188 PRO A O 1
ATOM 1524 N N . PHE A 1 189 ? -11.268 -1.284 5.467 1.00 98.12 189 PHE A N 1
ATOM 1525 C CA . PHE A 1 189 ? -12.326 -0.853 4.539 1.00 98.12 189 PHE A CA 1
ATOM 1526 C C . PHE A 1 189 ? -11.756 -0.472 3.162 1.00 98.12 189 PHE A C 1
ATOM 1528 O O . PHE A 1 189 ? -12.443 -0.530 2.143 1.00 98.12 189 PHE A O 1
ATOM 1535 N N . PHE A 1 190 ? -10.467 -0.128 3.111 1.00 98.50 190 PHE A N 1
ATOM 1536 C CA . PHE A 1 190 ? -9.742 0.130 1.875 1.00 98.50 190 PHE A CA 1
ATOM 1537 C C . PHE A 1 190 ? -8.297 -0.348 1.991 1.00 98.50 190 PHE A C 1
ATOM 1539 O O . PHE A 1 190 ? -7.643 -0.140 3.016 1.00 98.50 190 PHE A O 1
ATOM 1546 N N . ILE A 1 191 ? -7.794 -0.987 0.936 1.00 98.50 191 ILE A N 1
ATOM 1547 C CA . ILE A 1 191 ? -6.407 -1.445 0.856 1.00 98.50 191 ILE A CA 1
ATOM 1548 C C . ILE A 1 191 ? -5.803 -0.955 -0.453 1.00 98.50 191 ILE A C 1
ATOM 1550 O O . ILE A 1 191 ? -6.379 -1.137 -1.527 1.00 98.50 191 ILE A O 1
ATOM 1554 N N . PHE A 1 192 ? -4.626 -0.349 -0.354 1.00 98.06 192 PHE A N 1
ATOM 1555 C CA . PHE A 1 192 ? -3.789 -0.017 -1.497 1.00 98.06 192 PHE A CA 1
ATOM 1556 C C . PHE A 1 192 ? -2.541 -0.892 -1.466 1.00 98.06 192 PHE A C 1
ATOM 1558 O O . PHE A 1 192 ? -1.803 -0.873 -0.48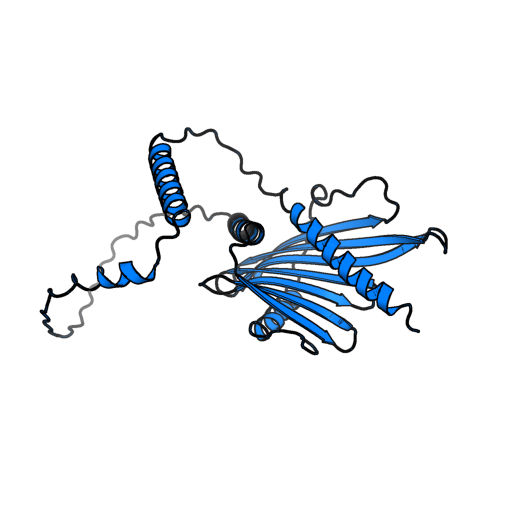2 1.00 98.06 192 PHE A O 1
ATOM 1565 N N . ARG A 1 193 ? -2.307 -1.653 -2.532 1.00 98.06 193 ARG A N 1
ATOM 1566 C CA . ARG A 1 193 ? -1.119 -2.487 -2.707 1.00 98.06 193 ARG A CA 1
ATOM 1567 C C . ARG A 1 193 ? -0.356 -2.036 -3.941 1.00 98.06 193 ARG A C 1
ATOM 1569 O O . ARG A 1 193 ? -0.967 -1.727 -4.959 1.00 98.06 193 ARG A O 1
ATOM 1576 N N . GLN A 1 194 ? 0.965 -2.031 -3.855 1.00 97.88 194 GLN A N 1
ATOM 1577 C CA . GLN A 1 194 ? 1.847 -1.798 -4.985 1.00 97.88 194 GLN A CA 1
ATOM 1578 C C . GLN A 1 194 ? 2.976 -2.820 -4.965 1.00 97.88 194 GLN A C 1
ATOM 1580 O O . GLN A 1 194 ? 3.784 -2.827 -4.037 1.00 97.88 194 GLN A O 1
ATOM 1585 N N . ASP A 1 195 ? 3.066 -3.606 -6.028 1.00 97.75 195 ASP A N 1
ATOM 1586 C CA . ASP A 1 195 ? 4.152 -4.547 -6.267 1.00 97.75 195 ASP A CA 1
ATOM 1587 C C . ASP A 1 195 ? 5.093 -3.969 -7.322 1.00 97.75 195 ASP A C 1
ATOM 1589 O O . ASP A 1 195 ? 4.666 -3.295 -8.264 1.00 97.75 195 ASP A O 1
ATOM 1593 N N . THR A 1 196 ? 6.390 -4.202 -7.170 1.00 97.94 196 THR A N 1
ATOM 1594 C CA . THR A 1 196 ? 7.413 -3.733 -8.105 1.00 97.94 196 THR A CA 1
ATOM 1595 C C . THR A 1 196 ? 8.419 -4.838 -8.373 1.00 97.94 196 THR A C 1
ATOM 1597 O O . THR A 1 196 ? 9.088 -5.313 -7.455 1.00 97.94 196 THR A O 1
ATOM 1600 N N . VAL A 1 197 ? 8.548 -5.207 -9.646 1.00 97.94 197 VAL A N 1
ATOM 1601 C CA . VAL A 1 197 ? 9.562 -6.136 -10.146 1.00 97.94 197 VAL A CA 1
ATOM 1602 C C . VAL A 1 197 ? 10.608 -5.333 -10.909 1.00 97.94 197 VAL A C 1
ATOM 1604 O O . VAL A 1 197 ? 10.307 -4.689 -11.912 1.00 97.94 197 VAL A O 1
ATOM 1607 N N . TRP A 1 198 ? 11.846 -5.365 -10.438 1.00 96.38 198 TRP A N 1
ATOM 1608 C CA . TRP A 1 198 ? 12.979 -4.714 -11.084 1.00 96.38 198 TRP A CA 1
ATOM 1609 C C . TRP A 1 198 ? 13.683 -5.682 -12.039 1.00 96.38 198 TRP A C 1
ATOM 1611 O O . TRP A 1 198 ? 13.900 -6.849 -11.716 1.00 96.38 198 TRP A O 1
ATOM 1621 N N . SER A 1 199 ? 14.105 -5.192 -13.204 1.00 96.50 199 SER A N 1
ATOM 1622 C CA . SER A 1 199 ? 14.869 -5.966 -14.190 1.00 96.50 199 SER A CA 1
ATOM 1623 C C . SER A 1 199 ? 15.864 -5.102 -14.971 1.00 96.50 199 SER A C 1
ATOM 1625 O O . SER A 1 199 ? 15.765 -3.873 -15.001 1.00 96.50 199 SER A O 1
ATOM 1627 N N . PHE A 1 200 ? 16.836 -5.746 -15.621 1.00 96.44 200 PHE A N 1
ATOM 1628 C CA . PHE A 1 200 ? 17.633 -5.114 -16.674 1.00 96.44 200 PHE A CA 1
ATOM 1629 C C . PHE A 1 200 ? 16.842 -5.089 -17.986 1.00 96.44 200 PHE A C 1
ATOM 1631 O O . PHE A 1 200 ? 16.205 -6.076 -18.342 1.00 96.44 200 PHE A O 1
ATOM 1638 N N . ASP A 1 201 ? 16.929 -3.981 -18.718 1.00 95.81 201 ASP A N 1
ATOM 1639 C CA . ASP A 1 201 ? 16.206 -3.741 -19.975 1.00 95.81 201 ASP A CA 1
ATOM 1640 C C . ASP A 1 201 ? 17.152 -3.189 -21.059 1.00 95.81 201 ASP A C 1
ATOM 1642 O O . ASP A 1 201 ? 16.836 -2.259 -21.796 1.00 95.81 201 ASP A O 1
ATOM 1646 N N . GLY A 1 202 ? 18.367 -3.748 -21.120 1.00 94.75 202 GLY A N 1
ATOM 1647 C CA . GLY A 1 202 ? 19.393 -3.407 -22.109 1.00 94.75 202 GLY A CA 1
ATOM 1648 C C . GLY A 1 202 ? 20.472 -2.446 -21.600 1.00 94.75 202 GLY A C 1
ATOM 1649 O O . GLY A 1 202 ? 20.845 -2.459 -20.425 1.00 94.75 202 GLY A O 1
ATOM 1650 N N . GLY A 1 203 ? 21.013 -1.628 -22.507 1.00 93.12 203 GLY A N 1
ATOM 1651 C CA . GLY A 1 203 ? 22.175 -0.768 -22.255 1.00 93.12 203 GLY A CA 1
ATOM 1652 C C . GLY A 1 203 ? 23.515 -1.481 -22.460 1.00 93.12 203 GLY A C 1
ATOM 1653 O O . GLY A 1 203 ? 23.582 -2.545 -23.074 1.00 93.12 203 GLY A O 1
ATOM 1654 N N . THR A 1 204 ? 24.596 -0.878 -21.963 1.00 94.31 204 THR A N 1
ATOM 1655 C CA . THR A 1 204 ? 25.933 -1.503 -21.951 1.00 94.31 204 THR A CA 1
ATOM 1656 C C . THR A 1 204 ? 26.288 -1.962 -20.536 1.00 94.31 204 THR A C 1
ATOM 1658 O O . THR A 1 204 ? 25.690 -1.465 -19.580 1.00 94.31 204 THR A O 1
ATOM 1661 N N . PRO A 1 205 ? 27.275 -2.856 -20.347 1.00 93.12 205 PRO A N 1
ATOM 1662 C CA . PRO A 1 205 ? 27.744 -3.223 -19.007 1.00 93.12 205 PRO A CA 1
ATOM 1663 C C . PRO A 1 205 ? 28.153 -2.016 -18.143 1.00 93.12 205 PRO A C 1
ATOM 1665 O O . PRO A 1 205 ? 27.970 -2.029 -16.927 1.00 93.12 205 PRO A O 1
ATOM 1668 N N . GLU A 1 206 ? 28.663 -0.948 -18.762 1.00 95.56 206 GLU A N 1
ATOM 1669 C CA . GLU A 1 206 ? 29.066 0.296 -18.094 1.00 95.56 206 GLU A CA 1
ATOM 1670 C C . GLU A 1 206 ? 27.882 1.233 -17.816 1.00 95.56 206 GLU A C 1
ATOM 1672 O O . GLU A 1 206 ? 27.957 2.080 -16.921 1.00 95.56 206 GLU A O 1
ATOM 1677 N N . LYS A 1 207 ? 26.801 1.116 -18.596 1.00 93.81 207 LYS A N 1
ATOM 1678 C CA . LYS A 1 207 ? 25.587 1.938 -18.507 1.00 93.81 207 LYS A CA 1
ATOM 1679 C C . LYS A 1 207 ? 24.344 1.068 -18.740 1.00 93.81 207 LYS A C 1
ATOM 1681 O O . LYS A 1 207 ? 23.719 1.178 -19.800 1.00 93.81 207 LYS A O 1
ATOM 1686 N N . PRO A 1 208 ? 23.995 0.190 -17.783 1.00 95.25 208 PRO A N 1
ATOM 1687 C CA . PRO A 1 208 ? 22.827 -0.660 -17.925 1.00 95.25 208 PRO A CA 1
ATOM 1688 C C . PRO A 1 208 ? 21.553 0.179 -17.857 1.00 95.25 208 PRO A C 1
ATOM 1690 O O . PRO A 1 208 ? 21.455 1.125 -17.070 1.00 95.25 208 PRO A O 1
ATOM 1693 N N . VAL A 1 209 ? 20.568 -0.204 -18.659 1.00 96.94 209 VAL A N 1
ATOM 1694 C CA . VAL A 1 209 ? 19.198 0.295 -18.560 1.00 96.94 209 VAL A CA 1
ATOM 1695 C C . VAL A 1 209 ? 18.417 -0.660 -17.669 1.00 96.94 209 VAL A C 1
ATOM 1697 O O . VAL A 1 209 ? 18.562 -1.879 -17.763 1.00 96.94 209 VAL A O 1
ATOM 1700 N N . THR A 1 210 ? 17.609 -0.113 -16.770 1.00 96.19 210 THR A N 1
ATOM 1701 C CA . THR A 1 210 ? 16.800 -0.882 -15.823 1.00 96.19 210 THR A CA 1
ATOM 1702 C C . THR A 1 210 ? 15.336 -0.519 -15.971 1.00 96.19 210 THR A C 1
ATOM 1704 O O . THR A 1 210 ? 15.013 0.620 -16.313 1.00 96.19 210 THR A O 1
ATOM 1707 N N . LYS A 1 211 ? 14.456 -1.458 -15.645 1.00 96.50 211 LYS A N 1
ATOM 1708 C CA . LYS A 1 211 ? 13.009 -1.307 -15.728 1.00 96.50 211 LYS A CA 1
ATOM 1709 C C . LYS A 1 211 ? 12.356 -1.776 -14.434 1.00 96.50 211 LYS A C 1
ATOM 1711 O O . LYS A 1 211 ? 12.621 -2.887 -13.983 1.00 96.50 211 LYS A O 1
ATOM 1716 N N . ASP A 1 212 ? 11.493 -0.929 -13.888 1.00 97.31 212 ASP A N 1
ATOM 1717 C CA . ASP A 1 212 ? 10.570 -1.254 -12.804 1.00 97.31 212 ASP A CA 1
ATOM 1718 C C . ASP A 1 212 ? 9.218 -1.589 -13.450 1.00 97.31 212 ASP A C 1
ATOM 1720 O O . ASP A 1 212 ? 8.611 -0.703 -14.051 1.00 97.31 212 ASP A O 1
ATOM 1724 N N . ASP A 1 213 ? 8.747 -2.831 -13.356 1.00 97.94 213 ASP A N 1
ATOM 1725 C CA . ASP A 1 213 ? 7.369 -3.203 -13.689 1.00 97.94 213 ASP A CA 1
ATOM 1726 C C . ASP A 1 213 ? 6.519 -3.101 -12.421 1.00 97.94 213 ASP A C 1
ATOM 1728 O O . ASP A 1 213 ? 6.793 -3.771 -11.424 1.00 97.94 213 ASP A O 1
ATOM 1732 N N . ILE A 1 214 ? 5.509 -2.233 -12.445 1.00 98.06 214 ILE A N 1
ATOM 1733 C CA . ILE A 1 214 ? 4.718 -1.856 -11.275 1.00 98.06 214 ILE A CA 1
ATOM 1734 C C . ILE A 1 214 ? 3.270 -2.290 -11.479 1.00 98.06 214 ILE A C 1
ATOM 1736 O O . ILE A 1 214 ? 2.663 -2.007 -12.515 1.00 98.06 214 ILE A O 1
ATOM 1740 N N . THR A 1 215 ? 2.715 -2.957 -10.469 1.00 98.12 215 THR A N 1
ATOM 1741 C CA . THR A 1 215 ? 1.285 -3.269 -10.373 1.00 98.12 215 THR A CA 1
ATOM 1742 C C . THR A 1 215 ? 0.724 -2.576 -9.143 1.00 98.12 215 THR A C 1
ATOM 1744 O O . THR A 1 215 ? 1.187 -2.834 -8.038 1.00 98.12 215 THR A O 1
ATOM 1747 N N . GLU A 1 216 ? -0.265 -1.708 -9.326 1.00 97.75 216 GLU A N 1
ATOM 1748 C CA . GLU A 1 216 ? -1.027 -1.105 -8.235 1.00 97.75 216 GLU A CA 1
ATOM 1749 C C . GLU A 1 216 ? -2.424 -1.718 -8.174 1.00 97.75 216 GLU A C 1
ATOM 1751 O O . GLU A 1 216 ? -3.123 -1.778 -9.189 1.00 97.75 216 GLU A O 1
ATOM 1756 N N . THR A 1 217 ? -2.856 -2.088 -6.972 1.00 98.00 217 THR A N 1
ATOM 1757 C CA . THR A 1 217 ? -4.173 -2.659 -6.703 1.00 98.00 217 THR A CA 1
ATOM 1758 C C . THR A 1 217 ? -4.880 -1.853 -5.620 1.00 98.00 217 THR A C 1
ATOM 1760 O O . THR A 1 217 ? -4.350 -1.637 -4.530 1.00 98.00 217 THR A O 1
ATOM 1763 N N . ARG A 1 218 ? -6.108 -1.421 -5.909 1.00 97.88 218 ARG A N 1
ATOM 1764 C CA . ARG A 1 218 ? -7.024 -0.767 -4.966 1.00 97.88 218 ARG A CA 1
ATOM 1765 C C . ARG A 1 218 ? -8.151 -1.735 -4.644 1.00 97.88 218 ARG A C 1
ATOM 1767 O O . ARG A 1 218 ? -8.832 -2.189 -5.560 1.00 97.88 218 ARG A O 1
ATOM 1774 N N . ILE A 1 219 ? -8.349 -2.036 -3.369 1.00 98.31 219 ILE A N 1
ATOM 1775 C CA . ILE A 1 219 ? -9.319 -3.025 -2.893 1.00 98.31 219 ILE A CA 1
ATOM 1776 C C . ILE A 1 219 ? -10.289 -2.312 -1.961 1.00 98.31 219 ILE A C 1
ATOM 1778 O O . ILE A 1 219 ? -9.891 -1.784 -0.923 1.00 98.31 219 ILE A O 1
ATOM 1782 N N . TYR A 1 220 ? -11.559 -2.302 -2.342 1.00 98.25 220 TYR A N 1
ATOM 1783 C CA . TYR A 1 220 ? -12.652 -1.724 -1.569 1.00 98.25 220 TYR A CA 1
ATOM 1784 C C . TYR A 1 220 ? -13.343 -2.851 -0.809 1.00 98.25 220 TYR A C 1
ATOM 1786 O O . TYR A 1 220 ? -13.758 -3.832 -1.430 1.00 98.25 220 TYR A O 1
ATOM 1794 N N . LEU A 1 221 ? -13.448 -2.735 0.514 1.00 97.81 221 LEU A N 1
ATOM 1795 C CA . LEU A 1 221 ? -14.021 -3.772 1.368 1.00 97.81 221 LEU A CA 1
ATOM 1796 C C . LEU A 1 221 ? -15.159 -3.219 2.217 1.00 97.81 221 LEU A C 1
ATOM 1798 O O . LEU A 1 221 ? -15.070 -2.124 2.764 1.00 97.81 221 LEU A O 1
ATOM 1802 N N . GLN A 1 222 ? -16.184 -4.039 2.412 1.00 94.94 222 GLN A N 1
ATOM 1803 C CA . GLN A 1 222 ? -17.223 -3.807 3.404 1.00 94.94 222 GLN A CA 1
ATOM 1804 C C . GLN A 1 222 ? -17.413 -5.093 4.198 1.00 94.94 222 GLN A C 1
ATOM 1806 O O . GLN A 1 222 ? -17.594 -6.168 3.633 1.00 94.94 222 GLN A O 1
ATOM 1811 N N . ASN A 1 223 ? -17.321 -5.007 5.526 1.00 89.06 223 ASN A N 1
ATOM 1812 C CA . ASN A 1 223 ? -17.433 -6.172 6.410 1.00 89.06 223 ASN A CA 1
ATOM 1813 C C . ASN A 1 223 ? -16.473 -7.328 6.047 1.00 89.06 223 ASN A C 1
ATOM 1815 O O . ASN A 1 223 ? -16.851 -8.495 6.130 1.00 89.06 223 ASN A O 1
ATOM 1819 N N . ASN A 1 224 ? -15.228 -7.006 5.668 1.00 89.00 224 ASN A N 1
ATOM 1820 C CA . ASN A 1 224 ? -14.202 -7.937 5.165 1.00 89.00 224 ASN A CA 1
ATOM 1821 C C . ASN A 1 224 ? -14.539 -8.636 3.835 1.00 89.00 224 ASN A C 1
ATOM 1823 O O . ASN A 1 224 ? -13.781 -9.502 3.405 1.00 89.00 224 ASN A O 1
ATOM 1827 N N . GLN A 1 225 ? -15.636 -8.270 3.172 1.00 94.25 225 GLN A N 1
ATOM 1828 C CA . GLN A 1 225 ? -15.959 -8.762 1.839 1.00 94.25 225 GLN A CA 1
ATOM 1829 C C . GLN A 1 225 ? -15.516 -7.740 0.791 1.00 94.25 225 GLN A C 1
ATOM 1831 O O . GLN A 1 225 ? -15.761 -6.543 0.969 1.00 94.25 225 GLN A O 1
ATOM 1836 N N . PRO A 1 226 ? -14.846 -8.173 -0.288 1.00 96.19 226 PRO A N 1
ATOM 1837 C CA . PRO A 1 226 ? -14.470 -7.269 -1.358 1.00 96.19 226 PRO A CA 1
ATOM 1838 C C . PRO A 1 226 ? -15.708 -6.806 -2.133 1.00 96.19 226 PRO A C 1
ATOM 1840 O O . PRO A 1 226 ? -16.484 -7.625 -2.616 1.00 96.19 226 PRO A O 1
ATOM 1843 N N . LEU A 1 227 ? -15.854 -5.492 -2.287 1.00 96.94 227 LEU A N 1
ATOM 1844 C CA . LEU A 1 227 ? -16.873 -4.874 -3.136 1.00 96.94 227 LEU A CA 1
ATOM 1845 C C . LEU A 1 227 ? -16.363 -4.646 -4.560 1.00 96.94 227 LEU A C 1
ATOM 1847 O O . LEU A 1 227 ? -17.100 -4.814 -5.525 1.00 96.94 227 LEU A O 1
ATOM 1851 N N . LYS A 1 228 ? -15.103 -4.215 -4.687 1.00 97.38 228 LYS A N 1
ATOM 1852 C CA . LYS A 1 228 ? -14.489 -3.836 -5.963 1.00 97.38 228 LYS A CA 1
ATOM 1853 C C . LYS A 1 228 ? -12.972 -3.921 -5.858 1.00 97.38 228 LYS A C 1
ATOM 1855 O O . LYS A 1 228 ? -12.405 -3.532 -4.836 1.00 97.38 228 LYS A O 1
ATOM 1860 N N . CYS A 1 229 ? -12.317 -4.359 -6.929 1.00 98.19 229 CYS A N 1
ATOM 1861 C CA . CYS A 1 229 ? -10.865 -4.307 -7.059 1.00 98.19 229 CYS A CA 1
ATOM 1862 C C . CYS A 1 229 ? -10.484 -3.658 -8.377 1.00 98.19 229 CYS A C 1
ATOM 1864 O O . CYS A 1 229 ? -11.003 -4.024 -9.428 1.00 98.19 229 CYS A O 1
ATOM 1866 N N . LEU A 1 230 ? -9.576 -2.693 -8.311 1.00 97.62 230 LEU A N 1
ATOM 1867 C CA . LEU A 1 230 ? -9.023 -2.026 -9.480 1.00 97.62 230 LEU A CA 1
ATOM 1868 C C . LEU A 1 230 ? -7.531 -2.310 -9.545 1.00 97.62 230 LEU A C 1
ATOM 1870 O O . LEU A 1 230 ? -6.830 -2.079 -8.565 1.00 97.62 230 LEU A O 1
ATOM 1874 N N . GLU A 1 231 ? -7.056 -2.757 -10.698 1.00 97.81 231 GLU A N 1
ATOM 1875 C CA . GLU A 1 2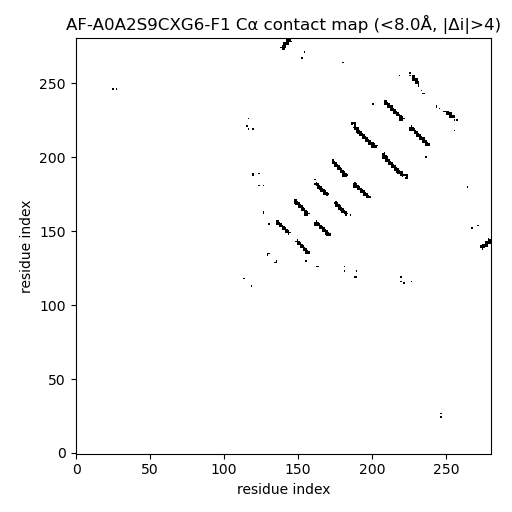31 ? -5.642 -2.971 -10.978 1.00 97.81 231 GLU A CA 1
ATOM 1876 C C . GLU A 1 231 ? -5.186 -2.015 -12.079 1.00 97.81 231 GLU A C 1
ATOM 1878 O O . GLU A 1 231 ? -5.846 -1.873 -13.113 1.00 97.81 231 GLU A O 1
ATOM 1883 N N . LYS A 1 232 ? -4.029 -1.383 -11.893 1.00 96.31 232 LYS A N 1
ATOM 1884 C CA . LYS A 1 232 ? -3.295 -0.755 -12.993 1.00 96.31 232 LYS A CA 1
ATOM 1885 C C . LYS A 1 232 ? -1.861 -1.260 -13.028 1.00 96.31 232 LYS A C 1
ATOM 1887 O O . LYS A 1 232 ? -1.248 -1.520 -11.997 1.00 96.31 232 LYS A O 1
ATOM 1892 N N . LYS A 1 233 ? -1.335 -1.381 -14.243 1.00 97.06 233 LYS A N 1
ATOM 1893 C CA . LYS A 1 233 ? 0.014 -1.868 -14.527 1.00 97.06 233 LYS A CA 1
ATOM 1894 C C . LYS A 1 233 ? 0.735 -0.877 -15.417 1.00 97.06 233 LYS A C 1
ATOM 1896 O O . LYS A 1 233 ? 0.153 -0.387 -16.385 1.00 97.06 233 LYS A O 1
ATOM 1901 N N . TYR A 1 234 ? 1.986 -0.592 -15.095 1.00 96.56 234 TYR A N 1
ATOM 1902 C CA . TYR A 1 234 ? 2.838 0.291 -15.882 1.00 96.56 234 TYR A CA 1
ATOM 1903 C C . TYR A 1 234 ? 4.308 0.002 -15.599 1.00 96.56 234 TYR A C 1
ATOM 1905 O O . TYR A 1 234 ? 4.640 -0.673 -14.628 1.00 96.56 234 TYR A O 1
ATOM 1913 N N . SER A 1 235 ? 5.192 0.537 -16.437 1.00 95.69 235 SER A N 1
ATOM 1914 C CA . SER A 1 235 ? 6.632 0.379 -16.259 1.00 95.69 235 SER A CA 1
ATOM 1915 C C . SER A 1 235 ? 7.329 1.734 -16.194 1.00 95.69 235 SER A C 1
ATOM 1917 O O . SER A 1 235 ? 6.870 2.718 -16.783 1.00 95.69 235 SER A O 1
ATOM 1919 N N . ILE A 1 236 ? 8.454 1.785 -15.484 1.00 95.19 236 ILE A N 1
ATOM 1920 C CA . ILE A 1 236 ? 9.355 2.940 -15.447 1.00 95.19 236 ILE A CA 1
ATOM 1921 C C . ILE A 1 236 ? 10.741 2.467 -15.869 1.00 95.19 236 ILE A C 1
ATOM 1923 O O . ILE A 1 236 ? 11.326 1.612 -15.204 1.00 95.19 236 ILE A O 1
ATOM 1927 N N . LYS A 1 237 ? 11.291 3.044 -16.941 1.00 95.12 237 LYS A N 1
ATOM 1928 C CA . LYS A 1 237 ? 12.669 2.762 -17.371 1.00 95.12 237 LYS A CA 1
ATOM 1929 C C . LYS A 1 237 ? 13.645 3.821 -16.867 1.00 95.12 237 LYS A C 1
ATOM 1931 O O . LYS A 1 237 ? 13.294 4.992 -16.728 1.00 95.12 237 LYS A O 1
ATOM 1936 N N . SER A 1 238 ? 14.891 3.429 -16.614 1.00 93.88 238 SER A N 1
ATOM 1937 C CA . SER A 1 238 ? 15.936 4.338 -16.121 1.00 93.88 238 SER A CA 1
ATOM 1938 C C . SER A 1 238 ? 16.384 5.383 -17.142 1.00 93.88 238 SER A C 1
ATOM 1940 O O . SER A 1 238 ? 16.917 6.420 -16.755 1.00 93.88 238 SER A O 1
ATOM 1942 N N . ASP A 1 239 ? 16.216 5.099 -18.431 1.00 92.94 239 ASP A N 1
ATOM 1943 C CA . ASP A 1 239 ? 16.589 5.960 -19.557 1.00 92.94 239 ASP A CA 1
ATOM 1944 C C .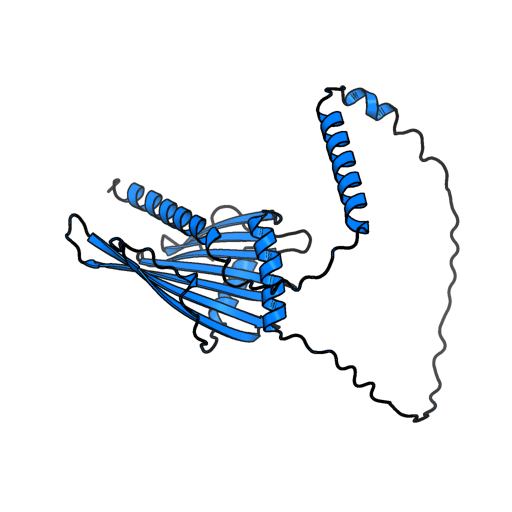 ASP A 1 239 ? 15.388 6.702 -20.170 1.00 92.94 239 ASP A C 1
ATOM 1946 O O . ASP A 1 239 ? 15.529 7.417 -21.166 1.00 92.94 239 ASP A O 1
ATOM 1950 N N . GLN A 1 240 ? 14.204 6.560 -19.568 1.00 90.56 240 GLN A N 1
ATOM 1951 C CA . GLN A 1 240 ? 12.987 7.204 -20.038 1.00 90.56 240 GLN A CA 1
ATOM 1952 C C . GLN A 1 240 ? 13.112 8.730 -19.919 1.00 90.56 240 GLN A C 1
ATOM 1954 O O . GLN A 1 240 ? 13.319 9.271 -18.832 1.00 90.56 240 GLN A O 1
ATOM 1959 N N . LYS A 1 241 ? 12.984 9.436 -21.050 1.00 86.94 241 LYS A N 1
ATOM 1960 C CA . LYS A 1 241 ? 13.086 10.907 -21.098 1.00 86.94 241 LYS A CA 1
ATOM 1961 C C . LYS A 1 241 ? 11.855 11.593 -20.512 1.00 86.94 241 LYS A C 1
ATOM 1963 O O . LYS A 1 241 ? 11.976 12.597 -19.815 1.00 86.94 241 LYS A O 1
ATOM 1968 N N . GLU A 1 242 ? 10.680 11.047 -20.800 1.00 87.69 242 GLU A N 1
ATOM 1969 C CA . GLU A 1 242 ? 9.407 11.531 -20.275 1.00 87.69 242 GLU A CA 1
ATOM 1970 C C . GLU A 1 242 ? 9.045 10.760 -19.014 1.00 87.69 242 GLU A C 1
ATOM 1972 O O . GLU A 1 242 ? 9.159 9.538 -18.969 1.00 87.69 242 GLU A O 1
ATOM 1977 N N . LYS A 1 243 ? 8.595 11.458 -17.972 1.00 83.69 243 LYS A N 1
ATOM 1978 C CA . LYS A 1 243 ? 8.139 10.784 -16.757 1.00 83.69 243 LYS A CA 1
ATOM 1979 C C . LYS A 1 243 ? 6.806 10.103 -17.043 1.00 83.69 243 LYS A C 1
ATOM 1981 O O . LYS A 1 243 ? 5.875 10.760 -17.500 1.00 83.69 243 LYS A O 1
ATOM 1986 N N . THR A 1 244 ? 6.701 8.813 -16.728 1.00 85.12 244 THR A N 1
ATOM 1987 C CA . THR A 1 244 ? 5.395 8.153 -16.625 1.00 85.12 244 THR A CA 1
ATOM 1988 C C . THR A 1 244 ? 4.538 8.951 -15.644 1.00 85.12 244 THR A C 1
ATOM 1990 O O . THR A 1 244 ? 5.036 9.332 -14.584 1.00 85.12 244 THR A O 1
ATOM 1993 N N . ALA A 1 245 ? 3.283 9.218 -16.002 1.00 86.88 245 ALA A N 1
ATOM 1994 C CA . ALA A 1 245 ? 2.287 9.830 -15.130 1.00 86.88 245 ALA A CA 1
ATOM 1995 C C . ALA A 1 245 ? 1.302 8.733 -14.691 1.00 86.88 245 ALA A C 1
ATOM 1997 O O . ALA A 1 245 ? 0.327 8.484 -15.396 1.00 86.88 245 ALA A O 1
ATOM 1998 N N . PRO A 1 246 ? 1.550 8.017 -13.575 1.00 85.06 246 PRO A N 1
ATOM 1999 C CA . PRO A 1 246 ? 0.716 6.881 -13.176 1.00 85.06 246 PRO A CA 1
ATOM 2000 C C . PRO A 1 246 ? -0.744 7.260 -12.916 1.00 85.06 246 PRO A C 1
ATOM 2002 O O . PRO A 1 246 ? -1.613 6.392 -12.956 1.00 85.06 246 PRO A O 1
ATOM 2005 N N . ASP A 1 247 ? -1.007 8.539 -12.652 1.00 82.44 247 ASP A N 1
ATOM 2006 C CA . ASP A 1 247 ? -2.331 9.090 -12.351 1.00 82.44 247 ASP A CA 1
ATOM 2007 C C . ASP A 1 247 ? -3.232 9.198 -13.578 1.00 82.44 247 ASP A C 1
ATOM 2009 O O . ASP A 1 247 ? -4.448 9.279 -13.439 1.00 82.44 247 ASP A O 1
ATOM 2013 N N . THR A 1 248 ? -2.653 9.178 -14.780 1.00 86.00 248 THR A N 1
ATOM 2014 C CA . THR A 1 248 ? -3.417 9.213 -16.034 1.00 86.00 248 THR A CA 1
ATOM 2015 C C . THR A 1 248 ? -3.740 7.818 -16.560 1.00 86.00 248 THR A C 1
ATOM 2017 O O . THR A 1 248 ? -4.495 7.685 -17.522 1.00 86.00 248 THR A O 1
ATOM 2020 N N . ILE A 1 249 ? -3.179 6.770 -15.946 1.00 87.62 249 ILE A N 1
ATOM 2021 C CA . ILE A 1 249 ? -3.401 5.382 -16.343 1.00 87.62 249 ILE A CA 1
ATOM 2022 C C . ILE A 1 249 ? -4.637 4.865 -15.595 1.00 87.62 249 ILE A C 1
ATOM 2024 O O . ILE A 1 249 ? -4.571 4.675 -14.376 1.00 87.62 249 ILE A O 1
ATOM 2028 N N . PRO A 1 250 ? -5.763 4.613 -16.287 1.00 89.38 250 PRO A N 1
ATOM 2029 C CA . PRO A 1 250 ? -6.978 4.163 -15.627 1.00 89.38 250 PRO A CA 1
ATOM 2030 C C . PRO A 1 250 ? -6.803 2.748 -15.068 1.00 89.38 250 PRO A C 1
ATOM 2032 O O . PRO A 1 250 ? -6.234 1.865 -15.716 1.00 89.38 250 PRO A O 1
ATOM 2035 N N . GLY A 1 251 ? -7.339 2.522 -13.870 1.00 92.75 251 GLY A N 1
ATOM 2036 C CA . GLY A 1 251 ? -7.462 1.184 -13.300 1.00 92.75 251 GLY A CA 1
ATOM 2037 C C . GLY A 1 251 ? -8.517 0.360 -14.034 1.00 92.75 251 GLY A C 1
ATOM 2038 O O . GLY A 1 251 ? -9.580 0.868 -14.392 1.00 92.75 251 GLY A O 1
ATOM 2039 N N . LYS A 1 252 ? -8.232 -0.925 -14.238 1.00 96.88 252 LYS A N 1
ATOM 2040 C CA . LYS A 1 252 ? -9.182 -1.913 -14.751 1.00 96.88 252 LYS A CA 1
ATOM 2041 C C . LYS A 1 252 ? -9.781 -2.684 -13.590 1.00 96.88 252 LYS A C 1
ATOM 2043 O O . LYS A 1 252 ? -9.074 -3.038 -12.653 1.00 96.88 252 LYS A O 1
ATOM 2048 N N . GLU A 1 253 ? -11.074 -2.958 -13.662 1.00 97.69 253 GLU A N 1
ATOM 2049 C CA . GLU A 1 253 ? -11.713 -3.831 -12.687 1.00 97.69 253 GLU A CA 1
ATOM 2050 C C . GLU A 1 253 ? -11.240 -5.276 -12.870 1.00 97.69 253 GLU A C 1
ATOM 2052 O O . GLU A 1 253 ? -11.148 -5.768 -13.996 1.00 97.69 253 GLU A O 1
ATOM 2057 N N . ILE A 1 254 ? -10.909 -5.931 -11.760 1.00 97.38 254 ILE A N 1
ATOM 2058 C CA . ILE A 1 254 ? -10.456 -7.322 -11.717 1.00 97.38 254 ILE A CA 1
ATOM 2059 C C . ILE A 1 254 ? -11.244 -8.098 -10.664 1.00 97.38 254 ILE A C 1
ATOM 2061 O O . ILE A 1 254 ? -11.822 -7.517 -9.743 1.00 97.38 254 ILE A O 1
ATOM 2065 N N . GLN A 1 255 ? -11.225 -9.427 -10.762 1.00 96.94 255 GLN A N 1
ATOM 2066 C CA . GLN A 1 255 ? -11.731 -10.271 -9.688 1.00 96.94 255 GLN A CA 1
ATOM 2067 C C . GLN A 1 255 ? -10.883 -10.069 -8.428 1.00 96.94 255 GLN A C 1
ATOM 2069 O O . GLN A 1 255 ? -9.656 -10.172 -8.459 1.00 96.94 255 GLN A O 1
ATOM 2074 N N . CYS A 1 256 ? -11.546 -9.800 -7.309 1.00 94.94 256 CYS A N 1
ATOM 2075 C CA . CYS A 1 256 ? -10.874 -9.630 -6.033 1.00 94.94 256 CYS A CA 1
ATOM 2076 C C . CYS A 1 256 ? -10.343 -10.958 -5.486 1.00 94.94 256 CYS A C 1
ATOM 2078 O O . CYS A 1 256 ? -11.110 -11.896 -5.279 1.00 94.94 256 CYS A O 1
ATOM 2080 N N . SER A 1 257 ? -9.048 -10.994 -5.175 1.00 91.88 257 SER A N 1
ATOM 2081 C CA . SER A 1 257 ? -8.419 -12.030 -4.354 1.00 91.88 257 SER A CA 1
ATOM 2082 C C . SER A 1 257 ? -7.854 -11.365 -3.101 1.00 91.88 257 SER A C 1
ATOM 2084 O O . SER A 1 257 ? -6.872 -10.628 -3.181 1.00 91.88 257 SER A O 1
ATOM 2086 N N . VAL A 1 258 ? -8.523 -11.543 -1.957 1.00 94.31 258 VAL A N 1
ATOM 2087 C CA . VAL A 1 258 ? -8.208 -10.806 -0.716 1.00 94.31 258 VAL A CA 1
ATOM 2088 C C . VAL A 1 258 ? -7.678 -11.683 0.413 1.00 94.31 258 VAL A C 1
ATOM 2090 O O . VAL A 1 258 ? -7.176 -11.148 1.395 1.00 94.31 258 VAL A O 1
ATOM 2093 N N . ASP A 1 259 ? -7.741 -13.009 0.289 1.00 94.75 259 ASP A N 1
ATOM 2094 C CA . ASP A 1 259 ? -7.428 -13.925 1.392 1.00 94.75 259 ASP A CA 1
ATOM 2095 C C . ASP A 1 259 ? -5.987 -13.782 1.894 1.00 94.75 259 ASP A C 1
ATOM 2097 O O . ASP A 1 259 ? -5.752 -13.716 3.099 1.00 94.75 259 ASP A O 1
ATOM 2101 N N . GLU A 1 260 ? -5.011 -13.711 0.987 1.00 94.19 260 GLU A N 1
ATOM 2102 C CA . GLU A 1 260 ? -3.597 -13.540 1.348 1.00 94.19 260 GLU A CA 1
ATOM 2103 C C . GLU A 1 260 ? -3.326 -12.166 1.964 1.00 94.19 260 GLU A C 1
ATOM 2105 O O . GLU A 1 260 ? -2.645 -12.064 2.983 1.00 94.19 260 GLU A O 1
ATOM 2110 N N . ILE A 1 261 ? -3.933 -11.120 1.407 1.00 94.56 261 ILE A N 1
ATOM 2111 C CA . ILE A 1 261 ? -3.794 -9.740 1.887 1.00 94.56 261 ILE A CA 1
ATOM 2112 C C . ILE A 1 261 ? -4.412 -9.593 3.285 1.00 94.56 261 ILE A C 1
ATOM 2114 O O . ILE A 1 261 ? -3.827 -8.990 4.182 1.00 94.56 261 ILE A O 1
ATOM 2118 N N . LEU A 1 262 ? -5.577 -10.196 3.526 1.00 96.25 262 LEU A N 1
ATOM 2119 C CA . LEU A 1 262 ? -6.200 -10.188 4.848 1.00 96.25 262 LEU A CA 1
ATOM 2120 C C . LEU A 1 262 ? -5.432 -11.062 5.850 1.00 96.25 262 LEU A C 1
ATOM 2122 O O . LEU A 1 262 ? -5.379 -10.716 7.030 1.00 96.25 262 LEU A O 1
ATOM 2126 N N . LYS A 1 263 ? -4.789 -12.155 5.419 1.00 96.38 263 LYS A N 1
ATOM 2127 C CA . LYS A 1 263 ? -3.858 -12.915 6.273 1.00 96.38 263 LYS A CA 1
ATOM 2128 C C . LYS A 1 263 ? -2.643 -12.073 6.665 1.00 96.38 263 LYS A C 1
ATOM 2130 O O . LYS A 1 263 ? -2.296 -12.069 7.847 1.00 96.38 263 LYS A O 1
ATOM 2135 N N . SER A 1 264 ? -2.052 -11.343 5.715 1.00 95.88 264 SER A N 1
ATOM 2136 C CA . SER A 1 264 ? -0.960 -10.391 5.971 1.00 95.88 264 SER A CA 1
ATOM 2137 C C . SER A 1 264 ? -1.385 -9.374 7.033 1.00 95.88 264 SER A C 1
ATOM 2139 O O . SER A 1 264 ? -0.782 -9.314 8.105 1.00 95.88 264 SER A O 1
ATOM 2141 N N . TYR A 1 265 ? -2.523 -8.699 6.828 1.00 97.50 265 TYR A N 1
ATOM 2142 C CA . TYR A 1 265 ? -3.116 -7.777 7.803 1.00 97.50 265 TYR A CA 1
ATOM 2143 C C . TYR A 1 265 ? -3.218 -8.365 9.220 1.00 97.50 265 TYR A C 1
ATOM 2145 O O . TYR A 1 265 ? -2.797 -7.736 10.194 1.00 97.50 265 TYR A O 1
ATOM 2153 N N . GLN A 1 266 ? -3.749 -9.585 9.350 1.00 97.19 266 GLN A N 1
ATOM 2154 C CA . GLN A 1 266 ? -3.877 -10.244 10.651 1.00 97.19 266 GLN A CA 1
ATOM 2155 C C . GLN A 1 266 ? -2.514 -10.564 11.281 1.00 97.19 266 GLN A C 1
ATOM 2157 O O . GLN A 1 266 ? -2.381 -10.466 12.502 1.00 97.19 266 GLN A O 1
ATOM 2162 N N . SER A 1 267 ? -1.496 -10.925 10.491 1.00 96.50 267 SER A N 1
ATOM 2163 C CA . SER A 1 267 ? -0.140 -11.139 11.021 1.00 96.50 267 SER A CA 1
ATOM 2164 C C . SER A 1 267 ? 0.491 -9.838 11.513 1.00 96.50 267 SER A C 1
ATOM 2166 O O . SER A 1 267 ? 1.053 -9.795 12.610 1.00 96.50 267 SER A O 1
ATOM 2168 N N . LEU A 1 268 ? 0.329 -8.748 10.759 1.00 97.38 268 LEU A N 1
ATOM 2169 C CA . LEU A 1 268 ? 0.822 -7.424 11.147 1.00 97.38 268 LEU A CA 1
ATOM 2170 C C . LEU A 1 268 ? 0.190 -6.960 12.466 1.00 97.38 268 LEU A C 1
ATOM 2172 O O . LEU A 1 268 ? 0.892 -6.486 13.360 1.00 97.38 268 LEU A O 1
ATOM 2176 N N . LEU A 1 269 ? -1.120 -7.157 12.638 1.00 96.44 269 LEU A N 1
ATOM 2177 C CA . LEU A 1 269 ? -1.823 -6.789 13.869 1.00 96.44 269 LEU A CA 1
ATOM 2178 C C . LEU A 1 269 ? -1.317 -7.518 15.119 1.00 96.44 269 LEU A C 1
ATOM 2180 O O . LEU A 1 269 ? -1.312 -6.922 16.199 1.00 96.44 269 LEU A O 1
ATOM 2184 N N . LYS A 1 270 ? -0.859 -8.772 15.001 1.00 96.50 270 LYS A N 1
ATOM 2185 C CA . LYS A 1 270 ? -0.259 -9.508 16.132 1.00 96.50 270 LYS A CA 1
ATOM 2186 C C . LYS A 1 270 ? 1.000 -8.824 16.671 1.00 96.50 270 LYS A C 1
ATOM 2188 O O . LYS A 1 270 ? 1.340 -9.009 17.835 1.00 96.50 270 LYS A O 1
ATOM 2193 N N . HIS A 1 271 ? 1.640 -7.993 15.851 1.00 96.25 271 HIS A N 1
ATOM 2194 C CA . HIS A 1 271 ? 2.869 -7.271 16.163 1.00 96.25 271 HIS A CA 1
ATOM 2195 C C . HIS A 1 271 ? 2.641 -5.771 16.409 1.00 96.25 271 HIS A C 1
ATOM 2197 O O . HIS A 1 271 ? 3.597 -5.001 16.443 1.00 96.25 271 HIS A O 1
ATOM 2203 N N . LYS A 1 272 ? 1.396 -5.324 16.618 1.00 94.94 272 LYS A N 1
ATOM 2204 C CA . LYS A 1 272 ? 1.062 -3.895 16.789 1.00 94.94 272 LYS A CA 1
ATOM 2205 C C . LYS A 1 272 ? 1.803 -3.186 17.932 1.00 94.94 272 LYS A C 1
ATOM 2207 O O . LYS A 1 272 ? 2.032 -1.981 17.868 1.00 94.94 272 LYS A O 1
ATOM 2212 N N . ASP A 1 273 ? 2.170 -3.931 18.973 1.00 95.00 273 ASP A N 1
ATOM 2213 C CA . ASP A 1 273 ? 2.867 -3.409 20.155 1.00 95.00 273 ASP A CA 1
ATOM 2214 C C . ASP A 1 273 ? 4.400 -3.571 20.051 1.00 95.00 273 ASP A C 1
ATOM 2216 O O . ASP A 1 273 ? 5.144 -3.115 20.927 1.00 95.00 273 ASP A O 1
ATOM 2220 N N . GLN A 1 274 ? 4.883 -4.191 18.967 1.00 94.62 274 GLN A N 1
ATOM 2221 C CA . GLN A 1 274 ? 6.297 -4.431 18.715 1.00 94.62 274 GLN A CA 1
ATOM 2222 C C . GLN A 1 274 ? 7.039 -3.126 18.414 1.00 94.62 274 GLN A C 1
ATOM 2224 O O . GLN A 1 274 ? 6.528 -2.203 17.778 1.00 94.62 274 GLN A O 1
ATOM 2229 N N . LYS A 1 275 ? 8.294 -3.062 18.860 1.00 92.38 275 LYS A N 1
ATOM 2230 C CA . LYS A 1 275 ? 9.204 -1.942 18.606 1.00 92.38 275 LYS A CA 1
ATOM 2231 C C . LYS A 1 275 ? 10.575 -2.470 18.198 1.00 92.38 275 LYS A C 1
ATOM 2233 O O . LYS A 1 275 ? 10.964 -3.568 18.590 1.00 92.38 275 LYS A O 1
ATOM 2238 N N . GLY A 1 276 ? 11.328 -1.660 17.458 1.00 93.12 276 GLY A N 1
ATOM 2239 C CA . GLY A 1 276 ? 12.695 -2.004 17.060 1.00 93.12 276 GLY A CA 1
ATOM 2240 C C . GLY A 1 276 ? 12.734 -3.026 15.925 1.00 93.12 276 GLY A C 1
ATOM 2241 O O . GLY A 1 276 ? 11.964 -2.899 14.978 1.00 93.12 276 GLY A O 1
ATOM 2242 N N . SER A 1 277 ? 13.643 -3.995 16.004 1.00 94.31 277 SER A N 1
ATOM 2243 C CA . SER A 1 277 ? 13.804 -5.039 14.988 1.00 94.31 277 SER A CA 1
ATOM 2244 C C . SER A 1 277 ? 13.390 -6.405 15.534 1.00 94.31 277 SER A C 1
ATOM 2246 O O . SER A 1 277 ? 13.739 -6.736 16.667 1.00 94.31 277 SER A O 1
ATOM 2248 N N . ILE A 1 278 ? 12.685 -7.192 14.725 1.00 95.25 278 ILE A N 1
ATOM 2249 C CA . ILE A 1 278 ? 12.365 -8.604 14.984 1.00 95.25 278 ILE A CA 1
ATOM 2250 C C . ILE A 1 278 ? 12.949 -9.497 13.891 1.00 95.25 278 ILE A C 1
ATOM 2252 O O . ILE A 1 278 ? 13.424 -9.002 12.873 1.00 95.25 278 ILE A O 1
ATOM 2256 N N . GLN A 1 279 ? 12.919 -10.811 14.103 1.00 93.50 279 GLN A N 1
ATOM 2257 C CA . GLN A 1 279 ? 13.427 -11.762 13.119 1.00 93.50 279 GLN A CA 1
ATOM 2258 C C . GLN A 1 279 ? 12.441 -11.936 11.952 1.00 93.50 279 GLN A C 1
ATOM 2260 O O . GLN A 1 279 ? 12.744 -11.535 10.841 1.00 93.50 279 GLN A O 1
ATOM 2265 N N . CYS A 1 280 ? 11.231 -12.445 12.184 1.00 92.69 280 CYS A N 1
ATOM 2266 C CA . CYS A 1 280 ? 10.243 -12.676 11.120 1.00 92.69 280 CYS A CA 1
ATOM 2267 C C . CYS A 1 280 ? 8.831 -12.252 11.566 1.00 92.69 280 CYS A C 1
ATOM 2269 O O . CYS A 1 280 ? 8.604 -12.058 12.764 1.00 92.69 280 CYS A O 1
ATOM 2271 N N . LEU A 1 281 ? 7.920 -12.097 10.594 1.00 87.94 281 LEU A N 1
ATOM 2272 C CA . LEU A 1 281 ? 6.484 -11.810 10.772 1.00 87.94 281 LEU A CA 1
ATOM 2273 C C . LEU A 1 281 ? 5.614 -13.067 10.889 1.00 87.94 281 LEU A C 1
ATOM 2275 O O . LEU A 1 281 ? 6.050 -14.135 10.409 1.00 87.94 281 LEU A O 1
#

Radius of gyration: 28.48 Å; Cα contacts (8 Å, |Δi|>4): 321; chains: 1; bounding box: 89×51×72 Å

Foldseek 3Di:
DPPVVVVVVVVVVVVVVVVVVCLVQPPQPDPPPDDDDDDDPPVVVVVVVVVVVVVVVVVVVPDPDPPVPPVVPPPPPPPDDDDDDDDDDDDDDDDDDDDDDDDDPPPPPPPVPPDLVVVLVVLVVVVSVCVVVVVWDKAKEWAAQPPPWTWIWMFTADPVGTQKIWIWTDHPPFKIKIKIFGDDPRDGQKMKIKIWGKDFDDDDPVDTKIKIWMKIKIFGDDPNHTPWIWIDIDMDIPPDPDDDSSSPTGTDTDDDDCPVVVVVVVVVVVCPVPHYYDHHD

Sequence (281 aa):
MQRNTKHYSNRLRKGLQKVKNIRDINKSDIEIKESSGEIPELFLYDFILIIHAFNFFVFLSATKVSIMKTLFLAAGLLLIVSCKNEKEKTSYKESVSRDSLVIKKDSMQSSTEEDPIAEIKKEYAVLQAQLETKKLSSSKFNYDCNDEPSGEVTFYSDKDGIKVIEHFYAEHSHFSGSEKYFIKDGKPFFIFRQDTVWSFDGGTPEKPVTKDDITETRIYLQNNQPLKCLEKKYSIKSDQKEKTAPDTIPGKEIQCSVDEILKSYQSLLKHKDQKGSIQCL

Mean predicted aligned error: 16.76 Å

Secondary structure (DSSP, 8-state):
-TTHHHHHHHHHHHHHHHHHHHTTSTTTT--------PPPTHHHHHHHHHHHHHHHHHHHHHS---TTSGGGSSSSS--------------------------------------HHHHHHHHHHHHHHHHHTT-SEEEEEEEESTTSSEEEEEEEEETTEEEEEEEEEEETTTEEEEEEEEEETTEEEEEEEEEEEEEEEEEETTEEEEEEEEEEEEEEEETTEEEEEEEEEEEEETT-SSPP-GGGSPPEEE----HHHHHHHHHHHHTTT--EEES--

Organism: Chryseobacterium culicis (NCBI:txid680127)

Solvent-accessible surface area (backbone atoms only — not comparable to full-atom values): 17240 Å² total; per-residue (Å²): 130,82,74,59,60,63,55,50,57,53,45,55,51,49,50,55,53,52,56,59,60,52,72,76,59,79,70,80,82,72,82,73,81,83,73,94,68,88,79,67,79,74,60,60,60,60,53,51,53,50,52,53,54,51,51,52,51,54,54,56,70,73,52,91,65,72,73,85,65,64,72,78,72,74,80,81,81,86,88,86,87,78,89,86,88,86,86,81,89,81,82,90,86,82,88,81,92,78,92,76,94,75,77,86,76,79,74,78,74,78,67,77,77,70,58,67,66,58,53,47,52,54,54,47,51,53,54,50,52,33,58,76,70,59,71,45,51,76,50,52,31,35,34,40,38,81,82,49,55,26,36,43,38,37,42,28,25,58,100,91,40,70,38,34,39,42,37,38,38,37,37,88,96,36,38,36,42,36,40,36,39,35,38,55,96,89,37,54,35,36,36,44,36,38,42,37,42,53,44,80,67,56,70,44,98,92,53,63,26,36,32,37,44,35,41,39,37,42,39,36,30,56,95,79,40,77,77,48,26,31,40,35,74,54,68,49,52,73,77,56,87,68,81,82,60,74,80,78,56,74,61,41,80,50,88,75,82,53,68,68,59,53,49,50,52,56,54,53,57,77,48,70,86,53,64,56,73,48,52,68,131

pLDDT: mean 75.99, std 24.42, range [31.22, 98.69]